Protein AF-A0A0Q6SWG3-F1 (afdb_monomer_lite)

Structure (mmCIF, N/CA/C/O backbone):
data_AF-A0A0Q6SWG3-F1
#
_entry.id   AF-A0A0Q6SWG3-F1
#
loop_
_atom_site.group_PDB
_atom_site.id
_atom_site.type_symbol
_atom_site.label_atom_id
_atom_site.label_alt_id
_atom_site.label_comp_id
_atom_site.label_asym_id
_atom_site.label_entity_id
_atom_site.label_seq_id
_atom_site.pdbx_PDB_ins_code
_atom_site.Cartn_x
_atom_site.Cartn_y
_atom_site.Cartn_z
_atom_site.occupancy
_atom_site.B_iso_or_equiv
_atom_site.auth_seq_id
_atom_site.auth_comp_id
_atom_site.auth_asym_id
_atom_site.auth_atom_id
_atom_site.pdbx_PDB_model_num
ATOM 1 N N . MET A 1 1 ? -9.576 27.991 1.716 1.00 43.41 1 MET A N 1
ATOM 2 C CA . MET A 1 1 ? -10.955 27.481 1.819 1.00 43.41 1 MET A CA 1
ATOM 3 C C . MET A 1 1 ? -11.019 26.618 3.064 1.00 43.41 1 MET A C 1
ATOM 5 O O . MET A 1 1 ? -10.226 25.693 3.175 1.00 43.41 1 MET A O 1
ATOM 9 N N . GLU A 1 2 ? -11.842 26.987 4.040 1.00 43.78 2 GLU A N 1
ATOM 10 C CA . GLU A 1 2 ? -11.994 26.220 5.278 1.00 43.78 2 GLU A CA 1
ATOM 11 C C . GLU A 1 2 ? -12.859 24.992 4.981 1.00 43.78 2 GLU A C 1
ATOM 13 O O . GLU A 1 2 ? -13.991 25.116 4.515 1.00 43.78 2 GLU A O 1
ATOM 18 N N . ILE A 1 3 ? -12.295 23.797 5.152 1.00 58.16 3 ILE A N 1
ATOM 19 C CA . ILE A 1 3 ? -13.023 22.550 4.917 1.00 58.16 3 ILE A CA 1
ATOM 20 C C . ILE A 1 3 ? -13.981 22.367 6.093 1.00 58.16 3 ILE A C 1
ATOM 22 O O . ILE A 1 3 ? -13.535 22.138 7.217 1.00 58.16 3 ILE A O 1
ATOM 26 N N . ASN A 1 4 ? -15.288 22.450 5.830 1.00 67.38 4 ASN A N 1
ATOM 27 C CA . ASN A 1 4 ? -16.320 22.147 6.820 1.00 67.38 4 ASN A CA 1
ATOM 28 C C . ASN A 1 4 ? -16.042 20.764 7.431 1.00 67.38 4 ASN A C 1
ATOM 30 O O . ASN A 1 4 ? -15.969 19.779 6.712 1.00 67.38 4 ASN A O 1
ATOM 34 N N . THR A 1 5 ? -15.861 20.659 8.742 1.00 69.69 5 THR A N 1
ATOM 35 C CA . THR A 1 5 ? -15.505 19.384 9.383 1.00 69.69 5 THR A CA 1
ATOM 36 C C . THR A 1 5 ? -16.683 18.415 9.500 1.00 69.69 5 THR A C 1
ATOM 38 O O . THR A 1 5 ? -16.454 17.218 9.690 1.00 69.69 5 THR A O 1
ATOM 41 N N . GLN A 1 6 ? -17.916 18.906 9.329 1.00 80.75 6 GLN A N 1
ATOM 42 C CA . GLN A 1 6 ? -19.152 18.148 9.522 1.00 80.75 6 GLN A CA 1
ATOM 43 C C . GLN A 1 6 ? -19.286 16.963 8.560 1.00 80.75 6 GLN A C 1
ATOM 45 O O . GLN A 1 6 ? -19.746 15.899 8.969 1.00 80.75 6 GLN A O 1
ATOM 50 N N . TRP A 1 7 ? -18.796 17.086 7.319 1.00 84.50 7 TRP A N 1
ATOM 51 C CA . TRP A 1 7 ? -18.957 16.029 6.310 1.00 84.50 7 TRP A CA 1
ATOM 52 C C . TRP A 1 7 ? -18.378 14.683 6.760 1.00 84.50 7 TRP A C 1
ATOM 54 O O . TRP A 1 7 ? -18.859 13.636 6.337 1.00 84.50 7 TRP A O 1
ATOM 64 N N . ARG A 1 8 ? -17.341 14.681 7.613 1.00 85.88 8 ARG A N 1
ATOM 65 C CA . ARG A 1 8 ? -16.724 13.438 8.095 1.00 85.88 8 ARG A CA 1
ATOM 66 C C . ARG A 1 8 ? -17.622 12.721 9.092 1.00 85.88 8 ARG A C 1
ATOM 68 O O . ARG A 1 8 ? -17.717 11.499 9.033 1.00 85.88 8 ARG A O 1
ATOM 75 N N . ALA A 1 9 ? -18.273 13.473 9.976 1.00 86.69 9 ALA A N 1
ATOM 76 C CA . ALA A 1 9 ? -19.263 12.920 10.890 1.00 86.69 9 ALA A CA 1
ATOM 77 C C . ALA A 1 9 ? -20.452 12.351 10.100 1.00 86.69 9 ALA A C 1
ATOM 79 O O . ALA A 1 9 ? -20.866 11.223 10.354 1.00 86.69 9 ALA A O 1
ATOM 80 N N . ASP A 1 10 ? -20.915 13.070 9.074 1.00 87.50 10 ASP A N 1
ATOM 81 C CA . ASP A 1 10 ? -22.010 12.615 8.212 1.00 87.50 10 ASP A CA 1
ATOM 82 C C . ASP A 1 10 ? -21.622 11.347 7.428 1.00 87.50 10 ASP A C 1
ATOM 84 O O . ASP A 1 10 ? -22.384 10.381 7.369 1.00 87.50 10 ASP A O 1
ATOM 88 N N . ALA A 1 11 ? -20.400 11.292 6.887 1.00 88.50 11 ALA A N 1
ATOM 89 C CA . ALA A 1 11 ? -19.874 10.101 6.224 1.00 88.50 11 ALA A CA 1
ATOM 90 C C . ALA A 1 11 ? -19.765 8.910 7.189 1.00 88.50 11 ALA A C 1
ATOM 92 O O . ALA A 1 11 ? -20.119 7.789 6.827 1.00 88.50 11 ALA A O 1
ATOM 93 N N . PHE A 1 12 ? -19.309 9.133 8.424 1.00 93.06 12 PHE A N 1
ATOM 94 C CA . PHE A 1 12 ? -19.246 8.087 9.446 1.00 93.06 12 PHE A CA 1
ATOM 95 C C . PHE A 1 12 ? -20.639 7.596 9.844 1.00 93.06 12 PHE A C 1
ATOM 97 O O . PHE A 1 12 ? -20.810 6.402 10.076 1.00 93.06 12 PHE A O 1
ATOM 104 N N . GLU A 1 13 ? -21.642 8.472 9.871 1.00 92.81 13 GLU A N 1
ATOM 105 C CA . GLU A 1 13 ? -23.030 8.078 10.111 1.00 92.81 13 GLU A CA 1
ATOM 106 C C . GLU A 1 13 ? -23.578 7.197 8.982 1.00 92.81 13 GLU A C 1
ATOM 108 O O . GLU A 1 13 ? -24.218 6.181 9.258 1.00 92.81 13 GLU A O 1
ATOM 113 N N . VAL A 1 14 ? -23.258 7.501 7.717 1.00 91.25 14 VAL A N 1
ATOM 114 C CA . VAL A 1 14 ? -23.579 6.601 6.596 1.00 91.25 14 VAL A CA 1
ATOM 115 C C . VAL A 1 14 ? -22.953 5.226 6.821 1.00 91.25 14 VAL A C 1
ATOM 117 O O . VAL A 1 14 ? -23.671 4.232 6.762 1.00 91.25 14 VAL A O 1
ATOM 120 N N . MET A 1 15 ? -21.659 5.161 7.162 1.00 91.62 15 MET A N 1
ATOM 121 C CA . MET A 1 15 ? -20.968 3.887 7.421 1.00 91.62 15 MET A CA 1
ATOM 122 C C . MET A 1 15 ? -21.634 3.090 8.547 1.00 91.62 15 MET A C 1
ATOM 124 O O . MET A 1 15 ? -21.786 1.876 8.435 1.00 91.62 15 MET A O 1
ATOM 128 N N . ARG A 1 16 ? -22.074 3.758 9.622 1.00 91.75 16 ARG A N 1
ATOM 129 C CA . ARG A 1 16 ? -22.785 3.102 10.732 1.00 91.75 16 ARG A CA 1
ATOM 130 C C . ARG A 1 16 ? -24.130 2.520 10.305 1.00 91.75 16 ARG A C 1
ATOM 132 O O . ARG A 1 16 ? -24.502 1.461 10.805 1.00 91.75 16 ARG A O 1
ATOM 139 N N . ARG A 1 17 ? -24.854 3.192 9.404 1.00 92.50 17 ARG A N 1
ATOM 140 C CA . ARG A 1 17 ? -26.159 2.735 8.893 1.00 92.50 17 ARG A CA 1
ATOM 141 C C . ARG A 1 17 ? -26.042 1.586 7.898 1.00 92.50 17 ARG A C 1
ATOM 143 O O . ARG A 1 17 ? -26.981 0.811 7.757 1.00 92.50 17 ARG A O 1
ATOM 150 N N . THR A 1 18 ? -24.899 1.446 7.238 1.00 87.12 18 THR A N 1
ATOM 151 C CA . THR A 1 18 ? -24.632 0.411 6.233 1.00 87.12 18 THR A CA 1
ATOM 152 C C . THR A 1 18 ? -23.715 -0.679 6.788 1.00 87.12 18 THR A C 1
ATOM 154 O O . THR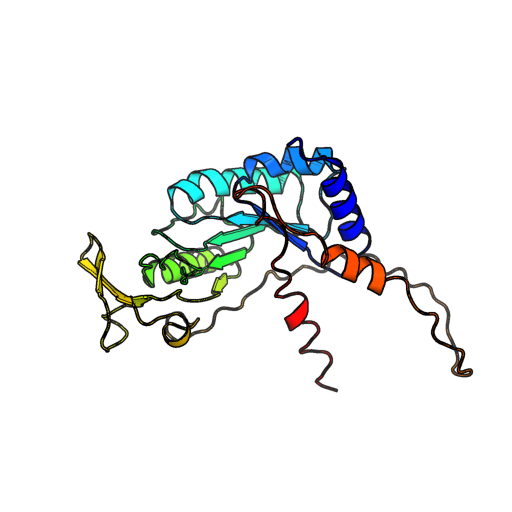 A 1 18 ? -22.667 -0.993 6.225 1.00 87.12 18 THR A O 1
ATOM 157 N N . SER A 1 19 ? -24.111 -1.312 7.897 1.00 86.75 19 SER A N 1
ATOM 158 C CA . SER A 1 19 ? -23.281 -2.306 8.601 1.00 86.75 19 SER A CA 1
ATOM 159 C C . SER A 1 19 ? -22.902 -3.543 7.772 1.00 86.75 19 SER A C 1
ATOM 161 O O . SER A 1 19 ? -21.974 -4.251 8.146 1.00 86.75 19 SER A O 1
ATOM 163 N N . ASN A 1 20 ? -23.590 -3.795 6.653 1.00 84.69 20 ASN A N 1
ATOM 164 C CA . ASN A 1 20 ? -23.272 -4.872 5.708 1.00 84.69 20 ASN A CA 1
ATOM 165 C C . ASN A 1 20 ? -22.111 -4.528 4.755 1.00 84.69 20 ASN A C 1
ATOM 167 O O . ASN A 1 20 ? -21.676 -5.382 3.988 1.00 84.69 20 ASN A O 1
ATOM 171 N N . LEU A 1 21 ? -21.620 -3.286 4.774 1.00 87.69 21 LEU A N 1
ATOM 172 C CA . LEU A 1 21 ? -20.500 -2.831 3.955 1.00 87.69 21 LEU A CA 1
ATOM 173 C C . LEU A 1 21 ? -19.253 -2.655 4.813 1.00 87.69 21 LEU A C 1
ATOM 175 O O . LEU A 1 21 ? -19.329 -2.116 5.914 1.00 87.69 21 LEU A O 1
ATOM 179 N N . VAL A 1 22 ? -18.097 -3.039 4.275 1.00 88.62 22 VAL A N 1
ATOM 180 C CA . VAL A 1 22 ? -16.792 -2.697 4.848 1.00 88.62 22 VAL A CA 1
ATOM 181 C C . VAL A 1 22 ? -16.216 -1.499 4.105 1.00 88.62 22 VAL A C 1
ATOM 183 O O . VAL A 1 22 ? -16.076 -1.521 2.883 1.00 88.62 22 VAL A O 1
ATOM 186 N N . TYR A 1 23 ? -15.846 -0.460 4.850 1.00 91.81 23 TYR A N 1
ATOM 187 C CA . TYR A 1 23 ? -15.274 0.766 4.302 1.00 91.81 23 TYR A CA 1
ATOM 188 C C . TYR A 1 23 ? -13.755 0.766 4.461 1.00 91.81 23 TYR A C 1
ATOM 190 O O . TYR A 1 23 ? -13.242 0.807 5.577 1.00 91.81 23 TYR A O 1
ATOM 198 N N . LEU A 1 24 ? -13.025 0.755 3.344 1.00 93.50 24 LEU A N 1
ATOM 199 C CA . LEU A 1 24 ? -11.572 0.927 3.335 1.00 93.50 24 LEU A CA 1
ATOM 200 C C . LEU A 1 24 ? -11.232 2.422 3.323 1.00 93.50 24 LEU A C 1
ATOM 202 O O . LEU A 1 24 ? -11.418 3.096 2.308 1.00 93.50 24 LEU A O 1
ATOM 206 N N . LEU A 1 25 ? -10.724 2.944 4.439 1.00 94.56 25 LEU A N 1
ATOM 207 C CA . LEU A 1 25 ? -10.302 4.339 4.560 1.00 94.56 25 LEU A CA 1
ATOM 208 C C . LEU A 1 25 ? -8.787 4.428 4.375 1.00 94.56 25 LEU A C 1
ATOM 210 O O . LEU A 1 25 ? -8.031 3.948 5.215 1.00 94.56 25 LEU A O 1
ATOM 214 N N . LEU A 1 26 ? -8.339 5.039 3.278 1.00 95.12 26 LEU A N 1
ATOM 215 C CA . LEU A 1 26 ? -6.923 5.138 2.917 1.00 95.12 26 LEU A CA 1
ATOM 216 C C . LEU A 1 26 ? -6.434 6.583 3.040 1.00 95.12 26 LEU A C 1
ATOM 218 O O . LEU A 1 26 ? -7.078 7.505 2.554 1.00 95.12 26 LEU A O 1
ATOM 222 N N . THR A 1 27 ? -5.265 6.802 3.641 1.00 91.75 27 THR A N 1
ATOM 223 C CA . THR A 1 27 ? -4.658 8.140 3.730 1.00 91.75 27 THR A CA 1
ATOM 224 C C . THR A 1 27 ? -3.145 8.112 3.529 1.00 91.75 27 THR A C 1
ATOM 226 O O . THR A 1 27 ? -2.492 7.100 3.751 1.00 91.75 27 THR A O 1
ATOM 229 N N . LYS A 1 28 ? -2.557 9.246 3.139 1.00 89.62 28 LYS A N 1
ATOM 230 C CA . LYS A 1 28 ? -1.098 9.463 3.175 1.00 89.62 28 LYS A CA 1
ATOM 231 C C . LYS A 1 28 ? -0.613 10.011 4.524 1.00 89.62 28 LYS A C 1
ATOM 233 O O . LYS A 1 28 ? 0.590 10.154 4.727 1.00 89.62 28 LYS A O 1
ATOM 238 N N . ARG A 1 29 ? -1.542 10.370 5.422 1.00 91.00 29 ARG A N 1
ATOM 239 C CA . ARG A 1 29 ? -1.288 11.060 6.700 1.00 91.00 29 ARG A CA 1
ATOM 240 C C . ARG A 1 29 ? -1.896 10.289 7.891 1.00 91.00 29 ARG A C 1
ATOM 242 O O . ARG A 1 29 ? -2.769 10.828 8.577 1.00 91.00 29 ARG A O 1
ATOM 249 N N . PRO A 1 30 ? -1.485 9.030 8.146 1.00 93.31 30 PRO A N 1
ATOM 250 C CA . PRO A 1 30 ? -2.088 8.178 9.179 1.00 93.31 30 PRO A CA 1
ATOM 251 C C . PRO A 1 30 ? -1.973 8.737 10.605 1.00 93.31 30 PRO A C 1
ATOM 253 O O . PRO A 1 30 ? -2.814 8.447 11.448 1.00 93.31 30 PRO A O 1
ATOM 256 N N . GLN A 1 31 ? -0.999 9.610 10.869 1.00 94.38 31 GLN A N 1
ATOM 257 C CA . GLN A 1 31 ? -0.842 10.312 12.144 1.00 94.38 31 GLN A 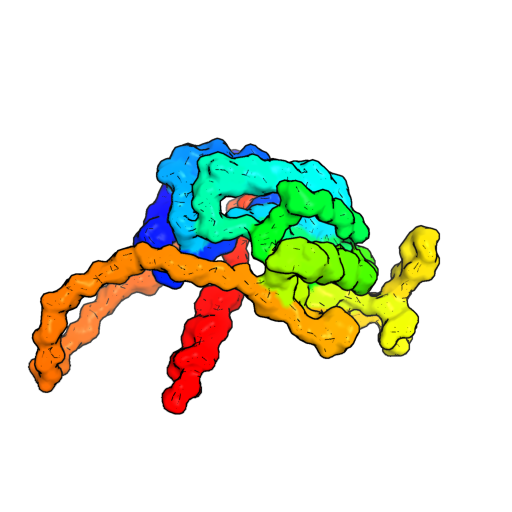CA 1
ATOM 258 C C . GLN A 1 31 ? -2.057 11.172 12.532 1.00 94.38 31 GLN A C 1
ATOM 260 O O . GLN A 1 31 ? -2.240 11.485 13.703 1.00 94.38 31 GLN A O 1
ATOM 265 N N . ASN A 1 32 ? -2.901 11.545 11.563 1.00 92.06 32 ASN A N 1
ATOM 266 C CA . ASN A 1 32 ? -4.104 12.335 11.816 1.00 92.06 32 ASN A CA 1
ATOM 267 C C . ASN A 1 32 ? -5.336 11.476 12.142 1.00 92.06 32 ASN A C 1
ATOM 269 O O . ASN A 1 32 ? -6.361 12.039 12.519 1.00 92.06 32 ASN A O 1
ATOM 273 N N . ILE A 1 33 ? -5.273 10.146 11.985 1.00 93.25 33 ILE A N 1
ATOM 274 C CA . ILE A 1 33 ? -6.459 9.278 12.040 1.00 93.25 33 ILE A CA 1
ATOM 275 C C . ILE A 1 33 ? -7.194 9.406 13.373 1.00 93.25 33 ILE A C 1
ATOM 277 O O . ILE A 1 33 ? -8.389 9.674 13.351 1.00 93.25 33 ILE A O 1
ATOM 281 N N . VAL A 1 34 ? -6.495 9.260 14.504 1.00 93.81 34 VAL A N 1
ATOM 282 C CA . VAL A 1 34 ? -7.116 9.260 15.843 1.00 93.81 34 VAL A CA 1
ATOM 283 C C . VAL A 1 34 ? -7.890 10.558 16.070 1.00 93.81 34 VAL A C 1
ATOM 285 O O . VAL A 1 34 ? -9.108 10.542 16.212 1.00 93.81 34 VAL A O 1
ATOM 288 N N . LYS A 1 35 ? -7.206 11.701 15.926 1.00 93.25 35 LYS A N 1
ATOM 289 C CA . LYS A 1 35 ? -7.808 13.036 16.051 1.00 93.25 35 LYS A CA 1
ATOM 290 C C . LYS A 1 35 ? -9.029 13.220 15.142 1.00 93.25 35 LYS A C 1
ATOM 292 O O . LYS A 1 35 ? -10.025 13.802 15.563 1.00 93.25 35 LYS A O 1
ATOM 297 N N . LEU A 1 36 ? -8.935 12.803 13.877 1.00 88.62 36 LEU A N 1
ATOM 298 C CA . LEU A 1 36 ? -10.019 12.989 12.910 1.00 88.62 36 LEU A CA 1
ATOM 299 C C . LEU A 1 36 ? -11.191 12.036 13.155 1.00 88.62 36 LEU A C 1
ATOM 301 O O . LEU A 1 36 ? -12.326 12.418 12.879 1.00 88.62 36 LEU A O 1
ATOM 305 N N . ALA A 1 37 ? -10.927 10.829 13.656 1.00 93.00 37 ALA A N 1
ATOM 306 C CA . ALA A 1 37 ? -11.959 9.879 14.033 1.00 93.00 37 ALA A CA 1
ATOM 307 C C . ALA A 1 37 ? -12.714 10.367 15.273 1.00 93.00 37 ALA A C 1
ATOM 309 O O . ALA A 1 37 ? -13.941 10.410 15.247 1.00 93.00 37 ALA A O 1
ATOM 310 N N . ASP A 1 38 ? -12.005 10.825 16.307 1.00 93.88 38 ASP A N 1
ATOM 311 C CA . ASP A 1 38 ? -12.605 11.365 17.533 1.00 93.88 38 ASP A CA 1
ATOM 312 C C . ASP A 1 38 ? -13.487 12.580 17.240 1.00 93.88 38 ASP A C 1
ATOM 314 O O . ASP A 1 38 ? -14.641 12.639 17.665 1.00 93.88 38 ASP A O 1
ATOM 318 N N . ALA A 1 39 ? -12.988 13.513 16.421 1.00 88.25 39 ALA A N 1
ATOM 319 C CA . ALA A 1 39 ? -13.749 14.685 15.988 1.00 88.25 39 ALA A CA 1
ATOM 320 C C . ALA A 1 39 ? -15.011 14.333 15.173 1.00 88.25 39 ALA A C 1
ATOM 322 O O . ALA A 1 39 ? -15.910 15.160 15.060 1.00 88.25 39 ALA A O 1
ATOM 323 N N . ALA A 1 40 ? -15.082 13.123 14.610 1.00 89.12 40 ALA A N 1
ATOM 324 C CA . ALA A 1 40 ? -16.224 12.602 13.860 1.00 89.12 40 ALA A CA 1
ATOM 325 C C . ALA A 1 40 ? -17.092 11.619 14.678 1.00 89.12 40 ALA A C 1
ATOM 327 O O . ALA A 1 40 ? -17.898 10.879 14.110 1.00 89.12 40 ALA A O 1
ATOM 328 N N . GLY A 1 41 ? -16.936 11.592 16.008 1.00 94.25 41 GLY A N 1
ATOM 329 C CA . GLY A 1 41 ? -17.722 10.731 16.899 1.00 94.25 41 GLY A CA 1
ATOM 330 C C . GLY A 1 41 ? -17.206 9.291 17.001 1.00 94.25 41 GLY A C 1
ATOM 331 O O . GLY A 1 41 ? -17.985 8.379 17.273 1.00 94.25 41 GLY A O 1
ATOM 332 N N . GLY A 1 42 ? -15.911 9.077 16.761 1.00 95.50 42 GLY A N 1
ATOM 333 C CA . GLY A 1 42 ? -15.232 7.782 16.844 1.00 95.50 42 GLY A CA 1
ATOM 334 C C . GLY A 1 42 ? -15.308 6.967 15.550 1.00 95.50 42 GLY A C 1
ATOM 335 O O . GLY A 1 42 ? -16.176 7.171 14.704 1.00 95.50 42 GLY A O 1
ATOM 336 N N . LEU A 1 43 ? -14.399 6.011 15.370 1.00 96.12 43 LEU A N 1
ATOM 337 C CA . LEU A 1 43 ? -14.345 5.202 14.151 1.00 96.12 43 LEU A CA 1
ATOM 338 C C . LEU A 1 43 ? -15.562 4.243 14.036 1.00 96.12 43 LEU A C 1
ATOM 340 O O . LEU A 1 43 ? -15.955 3.624 15.028 1.00 96.12 43 LEU A O 1
ATOM 344 N N . PRO A 1 44 ? -16.202 4.095 12.859 1.00 94.81 44 PRO A N 1
ATOM 345 C CA . PRO A 1 44 ? -17.211 3.059 12.623 1.00 94.81 44 PRO A CA 1
ATOM 346 C C . PRO A 1 44 ? -16.648 1.637 12.721 1.00 94.81 44 PRO A C 1
ATOM 348 O O . PRO A 1 44 ? -15.547 1.361 12.256 1.00 94.81 44 PRO A O 1
ATOM 351 N N . LYS A 1 45 ? -17.432 0.706 13.284 1.00 94.31 45 LYS A N 1
ATOM 352 C CA . LYS A 1 45 ? -17.013 -0.697 13.497 1.00 94.31 45 LYS A CA 1
ATOM 353 C C . LYS A 1 45 ? -16.722 -1.457 12.200 1.00 94.31 45 LYS A C 1
ATOM 355 O O . LYS A 1 45 ? -15.985 -2.433 12.217 1.00 94.31 45 LYS A O 1
ATOM 360 N N . ASN A 1 46 ? -17.319 -1.026 11.095 1.00 91.94 46 ASN A N 1
ATOM 361 C CA . ASN A 1 46 ? -17.140 -1.582 9.759 1.00 91.94 46 ASN A CA 1
ATOM 362 C C . ASN A 1 46 ? -16.108 -0.804 8.919 1.00 91.94 46 ASN A C 1
ATOM 364 O O . ASN A 1 46 ? -16.055 -0.971 7.701 1.00 91.94 46 ASN A O 1
ATOM 368 N N . ALA A 1 47 ? -15.289 0.046 9.547 1.00 94.50 47 ALA A N 1
ATOM 369 C CA . ALA A 1 47 ? -14.196 0.740 8.881 1.00 94.50 47 ALA A CA 1
ATOM 370 C C . ALA A 1 47 ? -12.866 -0.001 9.077 1.00 94.50 47 ALA A C 1
ATOM 372 O O . ALA A 1 47 ? -12.474 -0.339 10.196 1.00 94.50 47 ALA A O 1
ATOM 373 N N . ALA A 1 48 ? -12.142 -0.197 7.980 1.00 96.69 48 ALA A N 1
ATOM 374 C CA . ALA A 1 48 ? -10.741 -0.585 7.977 1.00 96.69 48 ALA A CA 1
ATOM 375 C C . ALA A 1 48 ? -9.866 0.641 7.696 1.00 96.69 48 ALA A C 1
ATOM 377 O O . ALA A 1 48 ? -10.234 1.515 6.907 1.00 96.69 48 ALA A O 1
ATOM 378 N N . LEU A 1 49 ? -8.691 0.695 8.320 1.00 97.50 49 LEU A N 1
ATOM 379 C CA . LEU A 1 49 ? -7.768 1.822 8.192 1.00 97.50 49 LEU A CA 1
ATOM 380 C C . LEU A 1 49 ? -6.535 1.428 7.395 1.00 97.50 49 LEU A C 1
ATOM 382 O O . LEU A 1 49 ? -5.861 0.455 7.724 1.00 97.50 49 LEU A O 1
ATOM 386 N N . GLY A 1 50 ? -6.179 2.224 6.399 1.00 96.38 50 GLY A N 1
ATOM 387 C CA . GLY A 1 50 ? -4.974 1.996 5.629 1.00 96.38 50 GLY A CA 1
ATOM 388 C C . GLY A 1 50 ? -4.158 3.240 5.374 1.00 96.38 50 GLY A C 1
ATOM 389 O O . GLY 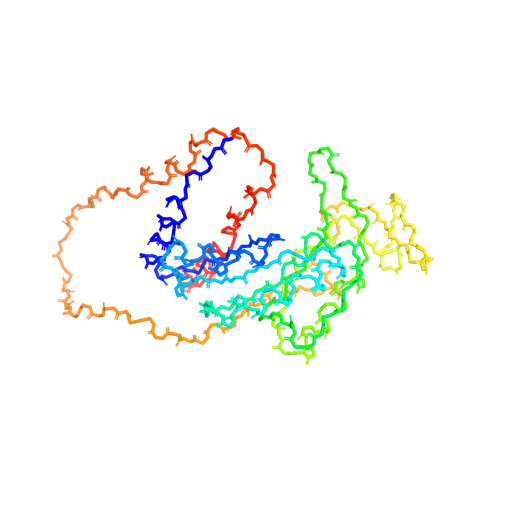A 1 50 ? -4.632 4.376 5.454 1.00 96.38 50 GLY A O 1
ATOM 390 N N . THR A 1 51 ? -2.891 3.002 5.052 1.00 96.44 51 THR A N 1
ATOM 391 C CA . THR A 1 51 ? -1.956 4.062 4.689 1.00 96.44 51 THR A CA 1
ATOM 392 C C . THR A 1 51 ? -1.224 3.758 3.394 1.00 96.44 51 THR A C 1
ATOM 394 O O . THR A 1 51 ? -0.929 2.602 3.091 1.00 96.44 51 THR A O 1
ATOM 397 N N . THR A 1 52 ? -0.942 4.806 2.624 1.00 92.06 52 THR A N 1
ATOM 398 C CA . THR A 1 52 ? -0.111 4.710 1.419 1.00 92.06 52 THR A CA 1
ATOM 399 C C . THR A 1 52 ? 1.364 4.643 1.806 1.00 92.06 52 THR A C 1
ATOM 401 O O . THR A 1 52 ? 1.823 5.420 2.651 1.00 92.06 52 THR A O 1
ATOM 404 N N . VAL A 1 53 ? 2.111 3.731 1.183 1.00 96.19 53 VAL A N 1
ATOM 405 C CA . VAL A 1 53 ? 3.538 3.518 1.444 1.00 96.19 53 VAL A CA 1
ATOM 406 C C . VAL A 1 53 ? 4.295 3.298 0.133 1.00 96.19 53 VAL A C 1
ATOM 408 O O . VAL A 1 53 ? 4.398 2.188 -0.371 1.00 96.19 53 VAL A O 1
ATOM 411 N N . GLU A 1 54 ? 4.833 4.375 -0.428 1.00 95.94 54 GLU A N 1
ATOM 412 C CA . GLU A 1 54 ? 5.480 4.338 -1.748 1.00 95.94 54 GLU A CA 1
ATOM 413 C C . GLU A 1 54 ? 6.961 3.911 -1.685 1.00 95.94 54 GLU A C 1
ATOM 415 O O . GLU A 1 54 ? 7.489 3.343 -2.638 1.00 95.94 54 GLU A O 1
ATOM 420 N N . ASP A 1 55 ? 7.640 4.177 -0.565 1.00 97.50 55 ASP A N 1
ATOM 421 C CA . ASP A 1 55 ? 9.069 3.918 -0.350 1.00 97.50 55 ASP A CA 1
ATOM 422 C C . ASP A 1 55 ? 9.383 3.641 1.138 1.00 97.50 55 ASP A C 1
ATOM 424 O O . ASP A 1 55 ? 8.507 3.736 2.005 1.00 97.50 55 ASP A O 1
ATOM 428 N N . GLN A 1 56 ? 10.644 3.309 1.451 1.00 98.50 56 GLN A N 1
ATOM 429 C CA . GLN A 1 56 ? 11.077 3.021 2.827 1.00 98.50 56 GLN A CA 1
ATOM 430 C C . GLN A 1 56 ? 10.869 4.216 3.768 1.00 98.50 56 GLN A C 1
ATOM 432 O O . GLN A 1 56 ? 10.423 4.033 4.897 1.00 98.50 56 GLN A O 1
ATOM 437 N N . LYS A 1 57 ? 11.111 5.451 3.307 1.00 98.12 57 LYS A N 1
ATOM 438 C CA . LYS A 1 57 ? 10.922 6.655 4.130 1.00 98.12 57 LYS A CA 1
ATOM 439 C C . LYS A 1 57 ? 9.460 6.805 4.553 1.00 98.12 57 LYS A C 1
ATOM 441 O O . LYS A 1 57 ? 9.177 7.191 5.688 1.00 98.12 57 LYS A O 1
ATOM 446 N N . ARG A 1 58 ? 8.517 6.516 3.652 1.00 97.50 58 ARG A N 1
ATOM 447 C CA . ARG A 1 58 ? 7.090 6.457 3.980 1.00 97.50 58 ARG A CA 1
ATOM 448 C C . ARG A 1 58 ? 6.775 5.272 4.876 1.00 97.50 58 ARG A C 1
ATOM 450 O O . ARG A 1 58 ? 5.963 5.453 5.772 1.00 97.50 58 ARG A O 1
ATOM 457 N N . ALA A 1 59 ? 7.407 4.115 4.698 1.00 98.12 59 ALA A N 1
ATOM 458 C CA . ALA A 1 59 ? 7.178 2.955 5.562 1.00 98.12 59 ALA A CA 1
ATOM 459 C C . ALA A 1 59 ? 7.547 3.268 7.019 1.00 98.12 59 ALA A C 1
ATOM 461 O O . ALA A 1 59 ? 6.727 3.071 7.919 1.00 98.12 59 ALA A O 1
ATOM 462 N N . ASP A 1 60 ? 8.726 3.858 7.220 1.00 98.06 60 ASP A N 1
ATOM 463 C CA . ASP A 1 60 ? 9.270 4.219 8.531 1.00 98.06 60 ASP A CA 1
ATOM 464 C C . ASP A 1 60 ? 8.405 5.255 9.263 1.00 98.06 60 ASP A C 1
ATOM 466 O O . ASP A 1 60 ? 8.299 5.226 10.486 1.00 98.06 60 ASP A O 1
ATOM 470 N N . ALA A 1 61 ? 7.754 6.161 8.527 1.00 96.00 61 ALA A N 1
ATOM 471 C CA . ALA A 1 61 ? 6.866 7.168 9.105 1.00 96.00 61 ALA A CA 1
ATOM 472 C C . ALA A 1 61 ? 5.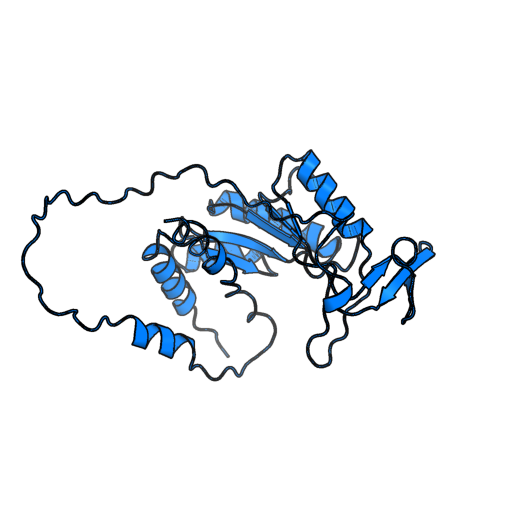426 6.659 9.293 1.00 96.00 61 ALA A C 1
ATOM 474 O O . ALA A 1 61 ? 4.804 6.867 10.337 1.00 96.00 61 ALA A O 1
ATOM 475 N N . ASN A 1 62 ? 4.872 6.007 8.272 1.00 97.81 62 ASN A N 1
ATOM 476 C CA . ASN A 1 62 ? 3.439 5.758 8.172 1.00 97.81 62 ASN A CA 1
ATOM 477 C C . ASN A 1 62 ? 3.007 4.477 8.887 1.00 97.81 62 ASN A C 1
ATOM 479 O O . ASN A 1 62 ? 1.908 4.455 9.441 1.00 97.81 62 ASN A O 1
ATOM 483 N N . LEU A 1 63 ? 3.829 3.421 8.896 1.00 98.44 63 LEU A N 1
ATOM 484 C CA . LEU A 1 63 ? 3.452 2.152 9.528 1.00 98.44 63 LEU A CA 1
ATOM 485 C C . LEU A 1 63 ? 3.398 2.251 11.064 1.00 98.44 63 LEU A C 1
ATOM 487 O O . LEU A 1 63 ? 2.413 1.777 11.639 1.00 98.44 63 LEU A O 1
ATOM 491 N N . PRO A 1 64 ? 4.341 2.930 11.755 1.00 98.62 64 PRO A N 1
ATOM 492 C CA . PRO A 1 64 ? 4.198 3.187 13.188 1.00 98.62 64 PRO A CA 1
ATOM 493 C C . PRO A 1 64 ? 2.961 4.032 13.518 1.00 98.62 64 PRO A C 1
ATOM 495 O O . PRO A 1 64 ? 2.227 3.714 14.451 1.00 98.62 64 PRO A O 1
ATOM 498 N N . ALA A 1 65 ? 2.668 5.065 12.723 1.00 97.06 65 ALA A N 1
ATOM 499 C CA . ALA A 1 65 ? 1.474 5.888 12.914 1.00 97.06 65 ALA A CA 1
ATOM 500 C C . ALA A 1 65 ? 0.170 5.096 12.690 1.00 97.06 65 ALA A C 1
ATOM 502 O O . ALA A 1 65 ? -0.785 5.246 13.451 1.00 97.06 65 ALA A O 1
ATOM 503 N N . LEU A 1 66 ? 0.137 4.202 11.696 1.00 98.19 66 LEU A N 1
ATOM 504 C CA . LEU A 1 66 ? -0.985 3.287 11.478 1.00 98.19 66 LEU A CA 1
ATOM 505 C C . LEU A 1 66 ? -1.148 2.303 12.647 1.00 98.19 66 LEU A C 1
ATOM 507 O O . LEU A 1 66 ? -2.273 2.013 13.050 1.00 98.19 66 LEU A O 1
ATOM 511 N N . LYS A 1 67 ? -0.042 1.820 13.230 1.00 98.50 67 LYS A N 1
ATOM 512 C CA . LYS A 1 67 ? -0.071 0.964 14.424 1.00 98.50 67 LYS A CA 1
ATOM 513 C C . LYS A 1 67 ? -0.679 1.687 15.626 1.00 98.50 67 LYS A C 1
ATOM 515 O O . LYS A 1 67 ? -1.500 1.087 16.315 1.00 98.50 67 LYS A O 1
ATOM 520 N N . VAL A 1 68 ? -0.326 2.955 15.847 1.00 98.31 68 VAL A N 1
ATOM 521 C CA . VAL A 1 68 ? -0.960 3.794 16.880 1.00 98.31 68 VAL A CA 1
ATOM 522 C C . VAL A 1 68 ? -2.457 3.923 16.605 1.00 98.31 68 VAL A C 1
ATOM 524 O O . VAL A 1 68 ? -3.260 3.604 17.473 1.00 98.31 68 VAL A O 1
ATOM 527 N N . ALA A 1 69 ? -2.851 4.281 15.380 1.00 97.12 69 ALA A N 1
ATOM 528 C CA . ALA A 1 69 ? -4.264 4.401 15.025 1.00 97.12 69 ALA A CA 1
ATOM 529 C C . ALA A 1 69 ? -5.043 3.096 15.262 1.00 97.12 69 ALA A C 1
ATOM 531 O O . ALA A 1 69 ? -6.159 3.136 15.777 1.00 97.12 69 ALA A O 1
ATOM 532 N N . LYS A 1 70 ? -4.448 1.936 14.952 1.00 98.00 70 LYS A N 1
ATOM 533 C CA . LYS A 1 70 ? -5.043 0.622 15.227 1.00 98.00 70 LYS A CA 1
ATOM 534 C C . LYS A 1 70 ? -5.347 0.422 16.711 1.00 98.00 70 LYS A C 1
ATOM 536 O O . LYS A 1 70 ? -6.426 -0.056 17.041 1.00 98.00 70 LYS A O 1
ATOM 541 N N . ILE A 1 71 ? -4.393 0.762 17.579 1.00 97.81 71 ILE A N 1
ATOM 542 C CA . ILE A 1 71 ? -4.521 0.605 19.034 1.00 97.81 71 ILE A CA 1
ATOM 543 C C . ILE A 1 71 ? -5.609 1.538 19.575 1.00 97.81 71 ILE A C 1
ATOM 545 O O . ILE A 1 71 ? -6.485 1.087 20.304 1.00 97.81 71 ILE A O 1
ATOM 549 N N . GLU A 1 72 ? -5.583 2.809 19.176 1.00 98.19 72 GLU A N 1
ATOM 550 C CA . GLU A 1 72 ? -6.463 3.843 19.735 1.00 98.19 72 GLU A CA 1
ATOM 551 C C . GLU A 1 72 ? -7.904 3.768 19.204 1.00 98.19 72 GLU A C 1
ATOM 553 O O . GLU A 1 72 ? -8.846 4.102 19.915 1.00 98.19 72 GLU A O 1
ATOM 558 N N . THR A 1 73 ? -8.103 3.327 17.955 1.00 96.25 73 THR A N 1
ATOM 559 C CA . THR A 1 73 ? -9.425 3.392 17.294 1.00 96.25 73 THR A CA 1
ATOM 560 C C . THR A 1 73 ? -10.081 2.038 17.046 1.00 96.25 73 THR A C 1
ATOM 562 O O . THR A 1 73 ? -11.256 2.006 16.689 1.00 96.25 73 THR A O 1
ATOM 565 N N . SER A 1 74 ? -9.358 0.928 17.246 1.00 96.94 74 SER A N 1
ATOM 566 C CA . SER A 1 74 ? -9.867 -0.441 17.058 1.00 96.94 74 SER A CA 1
ATOM 567 C C . SER A 1 74 ? -10.622 -0.650 15.724 1.00 96.94 74 SER A C 1
ATOM 569 O O . SER A 1 74 ? -11.798 -1.021 15.741 1.00 96.94 74 SER A O 1
ATOM 571 N N . PRO A 1 75 ? -9.982 -0.401 14.559 1.00 96.69 75 PRO A N 1
ATOM 572 C CA . PRO A 1 75 ? -10.598 -0.638 13.254 1.00 96.69 75 PRO A CA 1
ATOM 573 C C . PRO A 1 75 ? -10.905 -2.121 13.040 1.00 96.69 75 PRO A C 1
ATOM 575 O O . PRO A 1 75 ? -10.309 -2.983 13.686 1.00 96.69 75 PRO A O 1
ATOM 578 N N . LEU A 1 76 ? -11.757 -2.419 12.055 1.00 95.56 76 LEU A N 1
ATOM 579 C CA . LEU A 1 76 ? -12.053 -3.794 11.645 1.00 95.56 76 LEU A CA 1
ATOM 580 C C . LEU A 1 76 ? -10.774 -4.569 11.275 1.00 95.56 76 LEU A C 1
ATOM 582 O O . LEU A 1 76 ? -10.624 -5.730 11.640 1.00 95.56 76 LEU A O 1
ATOM 586 N N . PHE A 1 77 ? -9.846 -3.909 10.578 1.00 96.94 77 PHE A N 1
ATOM 587 C CA . PHE A 1 77 ? -8.461 -4.334 10.347 1.00 96.94 77 PHE A CA 1
ATOM 588 C C . PHE A 1 77 ? -7.636 -3.149 9.817 1.00 96.94 77 PHE A C 1
ATOM 590 O O . PHE A 1 77 ? -8.196 -2.102 9.464 1.00 96.94 77 PHE A O 1
ATOM 597 N N . THR A 1 78 ? -6.309 -3.299 9.734 1.00 98.31 78 THR A N 1
ATOM 598 C CA . THR A 1 78 ? -5.440 -2.345 9.029 1.00 98.31 78 THR A CA 1
ATOM 599 C C . THR A 1 78 ? -4.854 -2.881 7.730 1.00 98.31 78 THR A C 1
ATOM 601 O O . THR A 1 78 ? -4.591 -4.070 7.602 1.00 98.31 78 THR A O 1
ATOM 604 N N . PHE A 1 79 ? -4.594 -2.001 6.761 1.00 98.44 79 PHE A N 1
ATOM 605 C CA . PHE A 1 79 ? -3.957 -2.381 5.498 1.00 98.44 79 PHE A CA 1
ATOM 606 C C . PHE A 1 79 ? -2.850 -1.410 5.069 1.00 98.44 79 PHE A C 1
ATOM 608 O O . PHE A 1 79 ? -2.950 -0.194 5.231 1.00 98.44 79 PHE A O 1
ATOM 615 N N . GLY A 1 80 ? -1.765 -1.944 4.514 1.00 97.88 80 GLY A N 1
ATOM 616 C CA . GLY A 1 80 ? -0.720 -1.157 3.865 1.00 97.88 80 GLY A CA 1
ATOM 617 C C . GLY A 1 80 ? -0.946 -1.141 2.360 1.00 97.88 80 GLY A C 1
ATOM 618 O O . GLY A 1 80 ? -0.911 -2.195 1.731 1.00 97.88 80 GLY A O 1
ATOM 619 N N . SER A 1 81 ? -1.170 0.042 1.788 1.00 96.62 81 SER A N 1
ATOM 620 C CA . SER A 1 81 ? -1.240 0.240 0.339 1.00 96.62 81 SER A CA 1
ATOM 621 C C . SER A 1 81 ? 0.136 0.644 -0.176 1.00 96.62 81 SER A C 1
ATOM 623 O O . SER A 1 81 ? 0.480 1.827 -0.209 1.00 96.62 81 SER A O 1
ATOM 625 N N . PHE A 1 82 ? 0.928 -0.342 -0.576 1.00 97.88 82 PHE A N 1
ATOM 626 C CA . PHE A 1 82 ? 2.256 -0.158 -1.147 1.00 97.88 82 PHE A CA 1
ATOM 627 C C . PHE A 1 82 ? 2.136 0.132 -2.648 1.00 97.88 82 PHE A C 1
ATOM 629 O O . PHE A 1 82 ? 2.484 -0.688 -3.499 1.00 97.88 82 PHE A O 1
ATOM 636 N N . GLU A 1 83 ? 1.524 1.278 -2.963 1.00 90.75 83 GLU A N 1
ATOM 637 C CA . GLU A 1 83 ? 1.142 1.680 -4.317 1.00 90.75 83 GLU A CA 1
ATOM 638 C C . GLU A 1 83 ? 1.238 3.202 -4.533 1.00 90.75 83 GLU A C 1
ATOM 640 O O . GLU A 1 83 ? 0.630 3.953 -3.767 1.00 90.75 83 GLU A O 1
ATOM 645 N N . PRO A 1 84 ? 1.896 3.660 -5.618 1.00 92.50 84 PRO A N 1
ATOM 646 C CA . PRO A 1 84 ? 2.847 2.888 -6.421 1.00 92.50 84 PRO A CA 1
ATOM 647 C C . PRO A 1 84 ? 4.119 2.564 -5.620 1.00 92.50 84 PRO A C 1
ATOM 649 O O . PRO A 1 84 ? 4.585 3.398 -4.847 1.00 92.50 84 PRO A O 1
ATOM 652 N N . LEU A 1 85 ? 4.721 1.389 -5.830 1.00 95.25 85 LEU A N 1
ATOM 653 C CA . LEU A 1 85 ? 6.060 1.110 -5.293 1.00 95.25 85 LEU A CA 1
ATOM 654 C C . LEU A 1 85 ? 7.145 1.869 -6.062 1.00 95.25 85 LEU A C 1
ATOM 656 O O . LEU A 1 85 ? 7.319 1.686 -7.271 1.00 95.25 85 LEU A O 1
ATOM 660 N N . LEU A 1 86 ? 7.914 2.668 -5.325 1.00 95.88 86 LEU A N 1
ATOM 661 C CA . LEU A 1 86 ? 9.008 3.510 -5.816 1.00 95.88 86 LEU A CA 1
ATOM 662 C C . LEU A 1 86 ? 10.381 3.091 -5.280 1.00 95.88 86 LEU A C 1
ATOM 664 O O . LEU A 1 86 ? 11.396 3.659 -5.678 1.00 95.88 86 LEU A O 1
ATOM 668 N N . GLY A 1 87 ? 10.424 2.105 -4.388 1.00 97.06 87 GLY A N 1
ATOM 669 C CA . GLY A 1 87 ? 11.659 1.562 -3.843 1.00 97.06 87 GLY A CA 1
ATOM 670 C C . GLY A 1 87 ? 11.433 0.266 -3.067 1.00 97.06 87 GLY A C 1
ATOM 671 O O . GLY A 1 87 ? 10.286 -0.114 -2.818 1.00 97.06 87 GLY A O 1
ATOM 672 N N . PRO A 1 88 ? 12.521 -0.419 -2.673 1.00 97.75 88 PRO A N 1
ATOM 673 C CA . PRO A 1 88 ? 12.429 -1.568 -1.786 1.00 97.75 88 PRO A CA 1
ATOM 674 C C . PRO A 1 88 ? 11.929 -1.128 -0.406 1.00 97.75 88 PRO A C 1
ATOM 676 O O . PRO A 1 88 ? 12.288 -0.054 0.079 1.00 97.75 88 PRO A O 1
ATOM 679 N N . ILE A 1 89 ? 11.117 -1.977 0.223 1.00 98.62 89 ILE A N 1
ATOM 680 C CA . ILE A 1 89 ? 10.580 -1.744 1.563 1.00 98.62 89 ILE A CA 1
ATOM 681 C C . ILE A 1 89 ? 10.797 -2.988 2.417 1.00 98.62 89 ILE A C 1
ATOM 683 O O . ILE A 1 89 ? 10.442 -4.100 2.020 1.00 98.62 89 ILE A O 1
ATOM 687 N N . ILE A 1 90 ? 11.341 -2.777 3.610 1.00 98.62 90 ILE A N 1
ATOM 688 C CA . ILE A 1 90 ? 11.417 -3.757 4.685 1.00 98.62 90 ILE A CA 1
ATOM 689 C C . ILE A 1 90 ? 10.486 -3.304 5.806 1.00 98.62 90 ILE A C 1
ATOM 691 O O . ILE A 1 90 ? 10.618 -2.198 6.332 1.00 98.62 90 ILE A O 1
ATOM 695 N N . ILE A 1 91 ? 9.546 -4.172 6.168 1.00 98.38 91 ILE A N 1
ATOM 696 C CA . ILE A 1 91 ? 8.557 -3.943 7.215 1.00 98.38 91 ILE A CA 1
ATOM 697 C C . ILE A 1 91 ? 9.017 -4.674 8.479 1.00 98.38 91 ILE A C 1
ATOM 699 O O . ILE A 1 91 ? 9.050 -5.908 8.502 1.00 98.38 91 ILE A O 1
ATOM 703 N N . PRO A 1 92 ? 9.338 -3.959 9.569 1.00 97.38 92 PRO A N 1
ATOM 704 C CA . PRO A 1 92 ? 9.553 -4.608 10.854 1.00 97.38 92 PRO A CA 1
ATOM 705 C C . PRO A 1 92 ? 8.277 -5.351 11.289 1.00 97.38 92 PRO A C 1
ATOM 707 O O . PRO A 1 92 ? 7.199 -4.754 11.232 1.00 97.38 92 PRO A O 1
ATOM 710 N N . PRO A 1 93 ? 8.354 -6.600 11.793 1.00 95.62 93 PRO A N 1
ATOM 711 C CA . PRO A 1 93 ? 7.165 -7.375 12.170 1.00 95.62 93 PRO A CA 1
ATOM 712 C C . PRO A 1 93 ? 6.208 -6.653 13.132 1.00 95.62 93 PRO A C 1
ATOM 714 O O . PRO A 1 93 ? 4.997 -6.823 13.045 1.00 95.62 93 PRO A O 1
ATOM 717 N N . ALA A 1 94 ? 6.732 -5.792 14.012 1.00 96.94 94 ALA A N 1
ATOM 718 C CA . ALA A 1 94 ? 5.937 -4.989 14.946 1.00 96.94 94 ALA A CA 1
ATOM 719 C C . ALA A 1 94 ? 4.985 -3.982 14.262 1.00 96.94 94 ALA A C 1
ATOM 721 O O . ALA A 1 94 ? 3.994 -3.562 14.867 1.00 96.94 94 ALA A O 1
ATOM 722 N N . PHE A 1 95 ? 5.281 -3.605 13.016 1.00 98.19 95 PHE A N 1
ATOM 723 C CA . PHE A 1 95 ? 4.538 -2.623 12.224 1.00 98.19 95 PHE A CA 1
ATOM 724 C C . PHE A 1 95 ? 3.854 -3.234 10.995 1.00 98.19 95 PHE A C 1
ATOM 726 O O . PHE A 1 95 ? 3.336 -2.497 10.158 1.00 98.19 95 PHE A O 1
ATOM 733 N N . MET A 1 96 ? 3.835 -4.566 10.884 1.00 98.50 96 MET A N 1
ATOM 734 C CA . MET A 1 96 ? 3.120 -5.258 9.815 1.00 98.50 96 MET A CA 1
ATOM 735 C C . MET A 1 96 ? 1.606 -4.966 9.912 1.00 98.50 96 MET A C 1
ATOM 737 O O . MET A 1 96 ? 1.025 -5.174 10.984 1.00 98.50 96 MET A O 1
ATOM 741 N N . PRO A 1 97 ? 0.959 -4.452 8.845 1.00 98.00 97 PRO A N 1
ATOM 742 C CA . PRO A 1 97 ? -0.496 -4.308 8.800 1.00 98.00 97 PRO A CA 1
ATOM 743 C C . PRO A 1 97 ? -1.188 -5.673 8.674 1.00 98.00 97 PRO A C 1
ATOM 745 O O . PRO A 1 97 ? -0.552 -6.669 8.343 1.00 98.00 97 PRO A O 1
ATOM 748 N N . ASP A 1 98 ? -2.504 -5.718 8.887 1.00 98.38 98 ASP A N 1
ATOM 749 C CA . ASP A 1 98 ? -3.284 -6.962 8.753 1.00 98.38 98 ASP A CA 1
ATOM 750 C C . ASP A 1 98 ? -3.498 -7.387 7.292 1.00 98.38 98 ASP A C 1
ATOM 752 O O . ASP A 1 98 ? -3.948 -8.499 7.032 1.00 98.38 98 ASP A O 1
ATOM 756 N N . TRP A 1 99 ? -3.187 -6.511 6.336 1.00 98.44 99 TRP A N 1
ATOM 757 C CA . TRP A 1 99 ? -3.267 -6.777 4.904 1.00 98.44 99 TRP A CA 1
ATOM 758 C C . TRP A 1 99 ? -2.207 -5.983 4.143 1.00 98.44 99 TRP A C 1
ATOM 760 O O . TRP A 1 99 ? -2.037 -4.782 4.372 1.00 98.44 99 TRP A O 1
ATOM 770 N N . VAL A 1 100 ? -1.506 -6.639 3.220 1.00 98.62 100 VAL A N 1
ATOM 771 C CA . VAL A 1 100 ? -0.500 -6.008 2.358 1.00 98.62 100 VAL A CA 1
ATOM 772 C C . VAL A 1 100 ? -1.028 -5.957 0.930 1.00 98.62 100 VAL A C 1
ATOM 774 O O . VAL A 1 100 ? -1.303 -6.993 0.330 1.00 98.62 100 VAL A O 1
ATOM 777 N N . ILE A 1 101 ? -1.142 -4.749 0.382 1.00 98.00 101 ILE A N 1
ATOM 778 C CA . ILE A 1 101 ? -1.564 -4.499 -0.998 1.00 98.00 101 ILE A CA 1
ATOM 779 C C . ILE A 1 101 ? -0.386 -3.896 -1.759 1.00 98.00 101 ILE A C 1
ATOM 781 O O . ILE A 1 101 ? 0.223 -2.947 -1.274 1.00 98.00 101 ILE A O 1
ATOM 785 N N . THR A 1 102 ? -0.060 -4.416 -2.941 1.00 98.31 102 THR A N 1
ATOM 786 C CA . THR A 1 102 ? 1.054 -3.909 -3.756 1.00 98.31 102 THR A CA 1
ATOM 787 C C . THR A 1 102 ? 0.663 -3.629 -5.196 1.00 98.31 102 THR A C 1
ATOM 789 O O . THR A 1 102 ? -0.170 -4.323 -5.784 1.00 98.31 102 THR A O 1
ATOM 792 N N . GLY A 1 103 ? 1.364 -2.676 -5.808 1.00 94.88 103 GLY A N 1
ATOM 793 C CA . GLY A 1 103 ? 1.187 -2.373 -7.219 1.00 94.88 103 GLY A CA 1
ATOM 794 C C . GLY A 1 103 ? 2.166 -1.336 -7.766 1.00 94.88 103 GLY A C 1
ATOM 795 O O . GLY A 1 103 ? 2.683 -0.478 -7.048 1.00 94.88 103 GLY A O 1
ATOM 796 N N . GLY A 1 104 ? 2.444 -1.447 -9.062 1.00 93.19 104 GLY A N 1
ATOM 797 C CA . GLY A 1 104 ? 3.284 -0.511 -9.805 1.00 93.19 104 GLY A CA 1
ATOM 798 C C . GLY A 1 104 ? 2.513 0.699 -10.328 1.00 93.19 104 GLY A C 1
ATOM 799 O O . GLY A 1 104 ? 1.279 0.704 -10.408 1.00 93.19 104 GLY A O 1
ATOM 800 N N . GLU A 1 105 ? 3.257 1.731 -10.716 1.00 93.81 105 GLU A N 1
ATOM 801 C CA . GLU A 1 105 ? 2.685 2.948 -11.288 1.00 93.81 105 GLU A CA 1
ATOM 802 C C . GLU A 1 105 ? 2.247 2.743 -12.742 1.00 93.81 105 GLU A C 1
ATOM 804 O O . GLU A 1 105 ? 2.877 2.011 -13.507 1.00 93.81 105 GLU A O 1
ATOM 809 N N . THR A 1 106 ? 1.172 3.421 -13.132 1.00 90.75 106 THR A N 1
ATOM 810 C CA . THR A 1 106 ? 0.716 3.514 -14.524 1.00 90.75 106 THR A CA 1
ATOM 811 C C . THR A 1 106 ? 0.653 4.967 -14.939 1.00 90.75 106 THR A C 1
ATOM 813 O O . THR A 1 106 ? 0.466 5.829 -14.081 1.00 90.75 106 THR A O 1
ATOM 816 N N . ASP A 1 107 ? 0.758 5.242 -16.236 1.00 90.81 107 ASP A N 1
ATOM 817 C CA . ASP A 1 107 ? 0.567 6.594 -16.747 1.00 90.81 107 ASP A CA 1
ATOM 818 C C . ASP A 1 107 ? -0.775 7.175 -16.278 1.00 90.81 107 ASP A C 1
ATOM 820 O O . ASP A 1 107 ? -1.813 6.504 -16.296 1.00 90.81 107 ASP A O 1
ATOM 824 N N . GLN A 1 108 ? -0.748 8.443 -15.868 1.00 83.12 108 GLN A N 1
ATOM 825 C CA . GLN A 1 108 ? -1.927 9.206 -15.464 1.00 83.12 108 GLN A CA 1
ATOM 826 C C . GLN A 1 108 ? -1.848 10.608 -16.066 1.00 83.12 108 GLN A C 1
ATOM 828 O O . GLN A 1 108 ? -1.098 11.467 -15.603 1.00 83.12 108 GLN A O 1
ATOM 833 N N . GLY A 1 109 ? -2.610 10.842 -17.138 1.00 84.19 109 GLY A N 1
ATOM 834 C CA . GLY A 1 109 ? -2.534 12.092 -17.894 1.00 84.19 109 GLY A CA 1
ATOM 835 C C . GLY A 1 109 ? -1.107 12.360 -18.393 1.00 84.19 109 GLY A C 1
ATOM 836 O O . GLY A 1 109 ? -0.536 11.556 -19.131 1.00 84.19 109 GLY A O 1
ATOM 837 N N . GLY A 1 110 ? -0.528 13.492 -17.981 1.00 85.00 110 GLY A N 1
ATOM 838 C CA . GLY A 1 110 ? 0.857 13.859 -18.299 1.00 85.00 110 GLY A CA 1
ATOM 839 C C . GLY A 1 110 ? 1.922 13.143 -17.458 1.00 85.00 110 GLY A C 1
ATOM 840 O O . GLY A 1 110 ? 3.093 13.152 -17.836 1.00 85.00 110 GLY A O 1
ATOM 841 N N . HIS A 1 111 ? 1.541 12.511 -16.344 1.00 86.38 111 HIS A N 1
ATOM 842 C CA . HIS A 1 111 ? 2.469 11.806 -15.462 1.00 86.38 111 HIS A CA 1
ATOM 843 C C . HIS A 1 111 ? 2.838 10.444 -16.042 1.00 86.38 111 HIS A C 1
ATOM 845 O O . HIS A 1 111 ? 1.957 9.653 -16.394 1.00 86.38 111 HIS A O 1
ATOM 851 N N . LYS A 1 112 ? 4.143 10.178 -16.146 1.00 92.25 112 LYS A N 1
ATOM 852 C CA . LYS A 1 112 ? 4.670 8.925 -16.687 1.00 92.25 112 LYS A CA 1
ATOM 853 C C . LYS A 1 112 ? 5.025 7.955 -15.574 1.00 92.25 112 LYS A C 1
ATOM 855 O O . LYS A 1 112 ? 5.687 8.344 -14.616 1.00 92.25 112 LYS A O 1
ATOM 860 N N . ALA A 1 113 ? 4.626 6.697 -15.749 1.00 92.75 113 ALA A N 1
ATOM 861 C CA . ALA A 1 113 ? 4.915 5.620 -14.815 1.00 92.75 113 ALA A CA 1
ATOM 862 C C . ALA A 1 113 ? 6.417 5.534 -14.525 1.00 92.75 113 ALA A C 1
ATOM 864 O O . ALA A 1 113 ? 7.220 5.243 -15.421 1.00 92.75 113 ALA A O 1
ATOM 865 N N . ARG A 1 114 ? 6.795 5.752 -13.266 1.00 96.19 114 ARG A N 1
ATOM 866 C CA . ARG A 1 114 ? 8.174 5.588 -12.809 1.00 96.19 114 ARG A CA 1
ATOM 867 C C . ARG A 1 114 ? 8.583 4.109 -12.855 1.00 96.19 114 ARG A C 1
ATOM 869 O O . ARG A 1 114 ? 7.726 3.240 -12.693 1.00 96.19 114 ARG A O 1
ATOM 876 N N . PRO A 1 115 ? 9.873 3.811 -13.096 1.00 96.00 115 PRO A N 1
ATOM 877 C CA . PRO A 1 115 ? 10.387 2.445 -13.080 1.00 96.00 115 PRO A CA 1
ATOM 878 C C . PRO A 1 115 ? 10.128 1.743 -11.743 1.00 96.00 115 PRO A C 1
ATOM 880 O O . PRO A 1 115 ? 10.501 2.255 -10.688 1.00 96.00 115 PRO A O 1
ATOM 883 N N . THR A 1 116 ? 9.556 0.541 -11.796 1.00 95.50 116 THR A N 1
ATOM 884 C CA . THR A 1 116 ? 9.322 -0.320 -10.626 1.00 95.50 116 THR A CA 1
ATOM 885 C C . THR A 1 116 ? 10.012 -1.667 -10.838 1.00 95.50 116 THR A C 1
ATOM 887 O O . THR A 1 116 ? 9.892 -2.250 -11.917 1.00 95.50 116 THR A O 1
ATOM 890 N N . LYS A 1 117 ? 10.739 -2.175 -9.830 1.00 95.25 117 LYS A N 1
ATOM 891 C CA . LYS A 1 117 ? 11.355 -3.514 -9.896 1.00 95.25 117 LYS A CA 1
ATOM 892 C C . LYS A 1 117 ? 10.371 -4.597 -9.440 1.00 95.25 117 LYS A C 1
ATOM 894 O O . LYS A 1 117 ? 9.861 -4.481 -8.324 1.00 95.25 117 LYS A O 1
ATOM 899 N N . PRO A 1 118 ? 10.185 -5.689 -10.209 1.00 94.31 118 PRO A N 1
ATOM 900 C CA . PRO A 1 118 ? 9.385 -6.837 -9.771 1.00 94.31 118 PRO A CA 1
ATOM 901 C C . PRO A 1 118 ? 9.821 -7.432 -8.420 1.00 94.31 118 PRO A C 1
ATOM 903 O O . PRO A 1 118 ? 8.979 -7.839 -7.620 1.00 94.31 118 PRO A O 1
ATOM 906 N N . ASP A 1 119 ? 11.121 -7.393 -8.108 1.00 96.31 119 ASP A N 1
ATOM 907 C CA . ASP A 1 119 ? 11.665 -7.889 -6.834 1.00 96.31 119 ASP A CA 1
ATOM 908 C C . ASP A 1 119 ? 11.133 -7.149 -5.602 1.00 96.31 119 ASP A C 1
ATOM 910 O O . ASP A 1 119 ? 11.075 -7.721 -4.513 1.00 96.31 119 ASP A O 1
ATOM 914 N N . TRP A 1 120 ? 10.695 -5.895 -5.748 1.00 98.00 120 TRP A N 1
ATOM 915 C CA . TRP A 1 120 ? 10.078 -5.164 -4.640 1.00 98.00 120 TRP A CA 1
ATOM 916 C C . TRP A 1 120 ? 8.722 -5.768 -4.260 1.00 98.00 120 TRP A C 1
ATOM 918 O O . TRP A 1 120 ? 8.423 -5.893 -3.072 1.00 98.00 120 TRP A O 1
ATOM 928 N N . PHE A 1 121 ? 7.936 -6.217 -5.246 1.00 98.06 121 PHE A N 1
ATOM 929 C CA . PHE A 1 121 ? 6.682 -6.929 -4.993 1.00 98.06 121 PHE A CA 1
ATOM 930 C C . PHE A 1 121 ? 6.935 -8.293 -4.349 1.00 98.06 121 PHE A C 1
ATOM 932 O O . PHE A 1 121 ? 6.276 -8.632 -3.367 1.00 98.06 121 PHE A O 1
ATOM 939 N N . ARG A 1 122 ? 7.918 -9.051 -4.861 1.00 98.19 122 ARG A N 1
ATOM 940 C CA . ARG A 1 122 ? 8.317 -10.356 -4.301 1.00 98.19 122 ARG A CA 1
ATOM 941 C C . ARG A 1 122 ? 8.742 -10.233 -2.843 1.00 98.19 122 ARG A C 1
ATOM 943 O O . ARG A 1 122 ? 8.255 -10.977 -2.001 1.00 98.19 122 ARG A O 1
ATOM 950 N N . SER A 1 123 ? 9.573 -9.241 -2.529 1.00 98.62 123 SER A N 1
ATOM 951 C CA . SER A 1 123 ? 10.013 -8.983 -1.158 1.00 98.62 123 SER A CA 1
ATOM 952 C C . SER A 1 123 ? 8.834 -8.738 -0.209 1.00 98.62 123 SER A C 1
ATOM 954 O O . SER A 1 123 ? 8.785 -9.322 0.872 1.00 98.62 123 SER A O 1
ATOM 956 N N . LEU A 1 124 ? 7.850 -7.922 -0.604 1.00 98.75 124 LEU A N 1
ATOM 957 C CA .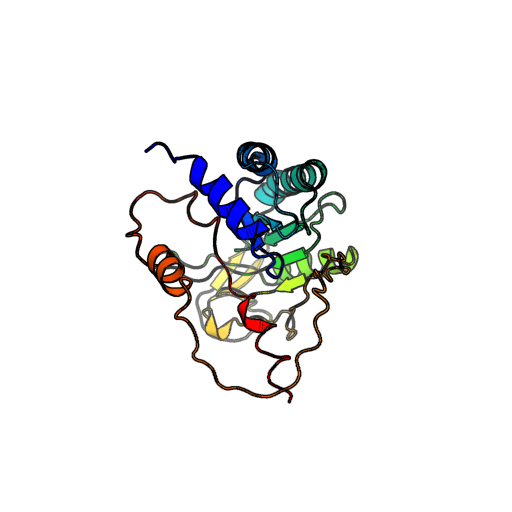 LEU A 1 124 ? 6.665 -7.663 0.223 1.00 98.75 124 LEU A CA 1
ATOM 958 C C . LEU A 1 124 ? 5.740 -8.881 0.340 1.00 98.75 124 LEU A C 1
ATOM 960 O O . LEU A 1 124 ? 5.224 -9.137 1.428 1.00 98.75 124 LEU A O 1
ATOM 964 N N . ARG A 1 125 ? 5.572 -9.659 -0.738 1.00 98.62 125 ARG A N 1
ATOM 965 C CA . ARG A 1 125 ? 4.858 -10.946 -0.722 1.00 98.62 125 ARG A CA 1
ATOM 966 C C . ARG A 1 125 ? 5.472 -11.894 0.305 1.00 98.62 125 ARG A C 1
ATOM 968 O O . ARG A 1 125 ? 4.759 -12.447 1.138 1.00 98.62 125 ARG A O 1
ATOM 975 N N . ASP A 1 126 ? 6.790 -12.055 0.264 1.00 98.75 126 ASP A N 1
ATOM 976 C CA . ASP A 1 126 ? 7.510 -13.003 1.114 1.00 98.75 126 ASP A CA 1
ATOM 977 C C . ASP A 1 126 ? 7.526 -12.539 2.582 1.00 98.75 126 ASP A C 1
ATOM 979 O O . ASP A 1 126 ? 7.380 -13.351 3.498 1.00 98.75 126 ASP A O 1
ATOM 983 N N . GLN A 1 127 ? 7.622 -11.225 2.827 1.00 98.75 127 GLN A N 1
ATOM 984 C CA . GLN A 1 127 ? 7.468 -10.638 4.163 1.00 98.75 127 GLN A CA 1
ATOM 985 C C . GLN A 1 127 ? 6.057 -10.858 4.732 1.00 98.75 127 GLN A C 1
ATOM 987 O O . GLN A 1 127 ? 5.930 -11.265 5.887 1.00 98.75 127 GLN A O 1
ATOM 992 N N . ALA A 1 128 ? 5.007 -10.645 3.932 1.00 98.38 128 ALA A N 1
ATOM 993 C CA . ALA A 1 128 ? 3.624 -10.893 4.341 1.00 98.38 128 ALA A CA 1
ATOM 994 C C . ALA A 1 128 ? 3.393 -12.380 4.654 1.00 98.38 128 ALA A C 1
ATOM 996 O O . ALA A 1 128 ? 2.869 -12.714 5.717 1.00 98.38 128 ALA A O 1
ATOM 997 N N . ALA A 1 129 ? 3.880 -13.278 3.792 1.00 98.19 129 ALA A N 1
ATOM 998 C CA . ALA A 1 129 ? 3.804 -14.722 4.003 1.00 98.19 129 ALA A CA 1
ATOM 999 C C . ALA A 1 129 ? 4.510 -15.153 5.299 1.00 98.19 129 ALA A C 1
ATOM 1001 O O . ALA A 1 129 ? 3.945 -15.906 6.092 1.00 98.19 129 ALA A O 1
ATOM 1002 N N . LYS A 1 130 ? 5.710 -14.622 5.573 1.00 98.38 130 LYS A N 1
ATOM 1003 C CA . LYS A 1 130 ? 6.454 -14.892 6.815 1.00 98.38 130 LYS A CA 1
ATOM 1004 C C . LYS A 1 130 ? 5.709 -14.425 8.072 1.00 98.38 130 LYS A C 1
ATOM 1006 O O . LYS A 1 130 ? 5.879 -15.017 9.135 1.00 98.38 130 LYS A O 1
ATOM 1011 N N . SER A 1 131 ? 4.897 -13.378 7.956 1.00 97.31 131 SER A N 1
ATOM 1012 C CA . SER A 1 131 ? 4.046 -12.860 9.032 1.00 97.31 131 SER A CA 1
ATOM 1013 C C . SER A 1 131 ? 2.634 -13.458 9.050 1.00 97.31 131 SER A C 1
ATOM 1015 O O . SER A 1 131 ? 1.836 -13.051 9.889 1.00 97.31 131 SER A O 1
ATOM 1017 N N . ASN A 1 132 ? 2.326 -14.419 8.169 1.00 96.75 132 ASN A N 1
ATOM 1018 C CA . ASN A 1 132 ? 0.988 -14.988 7.985 1.00 96.75 132 ASN A CA 1
ATOM 1019 C C . ASN A 1 132 ? -0.093 -13.915 7.734 1.00 96.75 132 ASN A C 1
ATOM 1021 O O . ASN A 1 132 ? -1.199 -13.978 8.269 1.00 96.75 132 ASN A O 1
ATOM 1025 N N . VAL A 1 133 ? 0.258 -12.902 6.941 1.00 97.50 133 VAL A N 1
ATOM 1026 C CA . VAL A 1 133 ? -0.603 -11.775 6.574 1.00 97.50 133 VAL A CA 1
ATOM 1027 C C . VAL A 1 133 ? -1.066 -11.946 5.124 1.00 97.50 133 VAL A C 1
ATOM 1029 O O . VAL A 1 133 ? -0.238 -12.252 4.261 1.00 97.50 133 VAL A O 1
ATOM 1032 N N . PRO A 1 134 ? -2.367 -11.760 4.819 1.00 97.25 134 PRO A N 1
ATOM 1033 C CA . PRO A 1 134 ? -2.866 -11.821 3.452 1.00 97.25 134 PRO A CA 1
ATOM 1034 C C . PRO A 1 134 ? -2.160 -10.794 2.564 1.00 97.25 134 PRO A C 1
ATOM 1036 O O . PRO A 1 134 ? -1.860 -9.669 2.972 1.00 97.25 134 PRO A O 1
ATOM 1039 N N . PHE A 1 135 ? -1.926 -11.194 1.320 1.00 98.06 135 PHE A N 1
ATOM 1040 C CA . PHE A 1 135 ? -1.229 -10.401 0.321 1.00 98.06 135 PHE A CA 1
ATOM 1041 C C . PHE A 1 135 ? -2.076 -10.279 -0.949 1.00 98.06 135 PHE A C 1
ATOM 1043 O O . PHE A 1 135 ? -2.469 -11.287 -1.543 1.00 98.06 135 PHE A O 1
ATOM 1050 N N . HIS A 1 136 ? -2.325 -9.040 -1.368 1.00 97.31 136 HIS A N 1
ATOM 1051 C CA . HIS A 1 136 ? -2.975 -8.704 -2.627 1.00 97.31 136 HIS A CA 1
ATOM 1052 C C . HIS A 1 136 ? -1.985 -7.978 -3.542 1.00 97.31 136 HIS A C 1
ATOM 1054 O O . HIS A 1 136 ? -1.369 -6.984 -3.151 1.00 97.31 136 HIS A O 1
ATOM 1060 N N . HIS A 1 137 ? -1.846 -8.439 -4.780 1.00 97.00 137 HIS A N 1
ATOM 1061 C CA . HIS A 1 137 ? -1.078 -7.745 -5.804 1.00 97.00 137 HIS A CA 1
ATOM 1062 C C . HIS A 1 137 ? -2.004 -7.283 -6.921 1.00 97.00 137 HIS A C 1
ATOM 1064 O O . HIS A 1 137 ? -2.591 -8.083 -7.649 1.00 97.00 137 HIS A O 1
ATOM 1070 N N . LYS A 1 138 ? -2.117 -5.966 -7.064 1.00 91.81 138 LYS A N 1
ATOM 1071 C CA . LYS A 1 138 ? -3.058 -5.344 -7.986 1.00 91.81 138 LYS A CA 1
ATOM 1072 C C . LYS A 1 138 ? -2.560 -5.370 -9.425 1.00 91.81 138 LYS A C 1
ATOM 1074 O O . LYS A 1 138 ? -3.327 -5.699 -10.328 1.00 91.81 138 LYS A O 1
ATOM 1079 N N . GLN A 1 139 ? -1.316 -4.943 -9.651 1.00 93.00 139 GLN A N 1
ATOM 1080 C CA . GLN A 1 139 ? -0.692 -4.879 -10.977 1.00 93.00 139 GLN A CA 1
ATOM 1081 C C . GLN A 1 139 ? 0.810 -4.575 -10.921 1.00 93.00 139 GLN A C 1
ATOM 1083 O O . GLN A 1 139 ? 1.281 -3.897 -10.010 1.00 93.00 139 GLN A O 1
ATOM 1088 N N . ASN A 1 140 ? 1.530 -4.918 -11.988 1.00 93.06 140 ASN A N 1
ATOM 1089 C CA . ASN A 1 140 ? 2.961 -4.634 -12.141 1.00 93.06 140 ASN A CA 1
ATOM 1090 C C . ASN A 1 140 ? 3.280 -3.180 -12.559 1.00 93.06 140 ASN A C 1
ATOM 1092 O O . ASN A 1 140 ? 4.445 -2.796 -12.631 1.00 93.06 140 ASN A O 1
ATOM 1096 N N . GLY A 1 141 ? 2.274 -2.346 -12.842 1.00 93.50 141 GLY A N 1
ATOM 1097 C CA . GLY A 1 141 ? 2.487 -0.995 -13.378 1.00 93.50 141 GLY A CA 1
ATOM 1098 C C . GLY A 1 141 ? 2.758 -1.038 -14.879 1.00 93.50 141 GLY A C 1
ATOM 1099 O O . GLY A 1 141 ? 2.003 -1.675 -15.597 1.00 93.50 141 GLY A O 1
ATOM 1100 N N . GLU A 1 142 ? 3.816 -0.401 -15.384 1.00 95.12 142 GLU A N 1
ATOM 1101 C CA . GLU A 1 142 ? 4.182 -0.453 -16.818 1.00 95.12 142 GLU A CA 1
ATOM 1102 C C . GLU A 1 142 ? 5.514 -1.140 -17.127 1.00 95.12 142 GLU A C 1
ATOM 1104 O O . GLU A 1 142 ? 5.925 -1.191 -18.293 1.00 95.12 142 GLU A O 1
ATOM 1109 N N . TRP A 1 143 ? 6.185 -1.651 -16.101 1.00 95.62 143 TRP A N 1
ATOM 1110 C CA . TRP A 1 143 ? 7.564 -2.115 -16.175 1.00 95.62 143 TRP A CA 1
ATOM 1111 C C . TRP A 1 143 ? 7.655 -3.612 -15.882 1.00 95.62 143 TRP A C 1
ATOM 1113 O O . TRP A 1 143 ? 6.959 -4.127 -15.012 1.00 95.62 143 TRP A O 1
ATOM 1123 N N . VAL A 1 144 ? 8.524 -4.305 -16.616 1.00 93.75 144 VAL A N 1
ATOM 1124 C CA . VAL A 1 144 ? 8.874 -5.717 -16.388 1.00 93.75 144 VAL A CA 1
ATOM 1125 C C . VAL A 1 144 ? 10.386 -5.884 -16.344 1.00 93.75 144 VAL A C 1
ATOM 1127 O O . VAL A 1 144 ? 11.112 -5.081 -16.934 1.00 93.75 144 VAL A O 1
ATOM 1130 N N . SER A 1 145 ? 10.875 -6.929 -15.680 1.00 92.44 145 SER A N 1
ATOM 1131 C CA . SER A 1 145 ? 12.304 -7.245 -15.701 1.00 92.44 145 SER A CA 1
ATOM 1132 C C . SER A 1 145 ? 12.748 -7.709 -17.092 1.00 92.44 145 SER A C 1
ATOM 1134 O O . SER A 1 145 ? 12.089 -8.542 -17.721 1.00 92.44 145 SER A O 1
ATOM 1136 N N . VAL A 1 146 ? 13.897 -7.214 -17.568 1.00 92.94 146 VAL A N 1
ATOM 1137 C CA . VAL A 1 146 ? 14.474 -7.672 -18.847 1.00 92.94 146 VAL A CA 1
ATOM 1138 C C . VAL A 1 146 ? 15.032 -9.088 -18.778 1.00 92.94 146 VAL A C 1
ATOM 1140 O O . VAL A 1 146 ? 15.156 -9.732 -19.816 1.00 92.94 146 VAL A O 1
ATOM 1143 N N . SER A 1 147 ? 15.372 -9.572 -17.579 1.00 88.31 147 SER A N 1
ATOM 1144 C CA . SER A 1 147 ? 15.848 -10.945 -17.379 1.00 88.31 147 SER A CA 1
ATOM 1145 C C . SER A 1 147 ? 14.719 -11.973 -17.445 1.00 88.31 147 SER A C 1
ATOM 1147 O O . SER A 1 147 ? 14.983 -13.155 -17.637 1.00 88.31 147 SER A O 1
ATOM 1149 N N . GLU A 1 148 ? 13.471 -11.529 -17.295 1.00 85.19 148 GLU A N 1
ATOM 1150 C CA . GLU A 1 148 ? 12.295 -12.399 -17.199 1.00 85.19 148 GLU A CA 1
ATOM 1151 C C . GLU A 1 148 ? 11.451 -12.351 -18.471 1.00 85.19 148 GLU A C 1
ATOM 1153 O O . GLU A 1 148 ? 10.872 -13.355 -18.879 1.00 85.19 148 GLU A O 1
ATOM 1158 N N . VAL A 1 149 ? 11.389 -11.185 -19.121 1.00 84.88 149 VAL A N 1
ATOM 1159 C CA . VAL A 1 149 ? 10.560 -10.972 -20.305 1.00 84.88 149 VAL A CA 1
ATOM 1160 C C . VAL A 1 149 ? 11.425 -10.425 -21.437 1.00 84.88 149 VAL A C 1
ATOM 1162 O O . VAL A 1 149 ? 11.954 -9.313 -21.362 1.00 84.88 149 VAL A O 1
ATOM 1165 N N . ALA A 1 150 ? 11.527 -11.164 -22.543 1.00 85.75 150 ALA A N 1
ATOM 1166 C CA . ALA A 1 150 ? 12.166 -10.693 -23.774 1.00 85.75 150 ALA A CA 1
ATOM 1167 C C . ALA A 1 150 ? 11.261 -9.705 -24.537 1.00 85.75 150 ALA A C 1
ATOM 1169 O O . ALA A 1 150 ? 10.038 -9.744 -24.402 1.00 85.75 150 ALA A O 1
ATOM 1170 N N . GLY A 1 151 ? 11.842 -8.795 -25.325 1.00 87.81 151 GLY A N 1
ATOM 1171 C CA . GLY A 1 151 ? 11.072 -7.843 -26.133 1.00 87.81 151 GLY A CA 1
ATOM 1172 C C . GLY A 1 151 ? 11.759 -6.499 -26.374 1.00 87.81 151 GLY A C 1
ATOM 1173 O O . GLY A 1 151 ? 12.870 -6.248 -25.910 1.00 87.81 151 GLY A O 1
ATOM 1174 N N . VAL A 1 152 ? 11.058 -5.628 -27.101 1.00 86.69 152 VAL A N 1
ATOM 1175 C CA . VAL A 1 152 ? 11.491 -4.263 -27.440 1.00 86.69 152 VAL A CA 1
ATOM 1176 C C . VAL A 1 152 ? 10.819 -3.233 -26.532 1.00 86.69 152 VAL A C 1
ATOM 1178 O O . VAL A 1 152 ? 9.727 -3.472 -26.019 1.00 86.69 152 VAL A O 1
ATOM 1181 N N . GLY A 1 153 ? 11.475 -2.096 -26.296 1.00 87.44 153 GLY A N 1
ATOM 1182 C CA . GLY A 1 153 ? 10.950 -1.034 -25.434 1.00 87.44 153 GLY A CA 1
ATOM 1183 C C . GLY A 1 153 ? 12.043 -0.198 -24.774 1.00 87.44 153 GLY A C 1
ATOM 1184 O O . GLY A 1 153 ? 13.232 -0.476 -24.921 1.00 87.44 153 GLY A O 1
ATOM 1185 N N . ILE A 1 154 ? 11.620 0.836 -24.045 1.00 92.81 154 ILE A N 1
ATOM 1186 C CA . ILE A 1 154 ? 12.525 1.720 -23.302 1.00 92.81 154 ILE A CA 1
ATOM 1187 C C . ILE A 1 154 ? 13.033 0.980 -22.068 1.00 92.81 154 ILE A C 1
ATOM 1189 O O . ILE A 1 154 ? 12.235 0.453 -21.290 1.00 92.81 154 ILE A O 1
ATOM 1193 N N . HIS A 1 155 ? 14.350 0.971 -21.886 1.00 95.81 155 HIS A N 1
ATOM 1194 C CA . HIS A 1 155 ? 14.993 0.409 -20.707 1.00 95.81 155 HIS A CA 1
ATOM 1195 C C . HIS A 1 155 ? 15.261 1.479 -19.657 1.00 95.81 155 HIS A C 1
ATOM 1197 O O . HIS A 1 155 ? 15.592 2.619 -19.979 1.00 95.81 155 HIS A O 1
ATOM 1203 N N . PHE A 1 156 ? 15.165 1.074 -18.399 1.00 96.75 156 PHE A N 1
ATOM 1204 C CA . PHE A 1 156 ? 15.691 1.813 -17.268 1.00 96.75 156 PHE A CA 1
ATOM 1205 C C . PHE A 1 156 ? 16.608 0.887 -16.474 1.00 96.75 156 PHE A C 1
ATOM 1207 O O . PHE A 1 156 ? 16.205 -0.223 -16.121 1.00 96.75 156 PHE A O 1
ATOM 1214 N N . GLN A 1 157 ? 17.828 1.343 -16.209 1.00 97.06 157 GLN A N 1
ATOM 1215 C CA . GLN A 1 157 ? 18.800 0.627 -15.394 1.00 97.06 157 GLN A CA 1
ATOM 1216 C C . GLN A 1 157 ? 18.920 1.322 -14.040 1.00 97.06 157 GLN A C 1
ATOM 1218 O O . GLN A 1 157 ? 19.121 2.532 -13.967 1.00 97.06 157 GLN A O 1
ATOM 1223 N N . PHE A 1 158 ? 18.772 0.548 -12.974 1.00 96.31 158 PHE A N 1
ATOM 1224 C CA . PHE A 1 158 ? 18.970 1.004 -11.608 1.00 96.31 158 PHE A CA 1
ATOM 1225 C C . PHE A 1 158 ? 20.453 0.947 -11.221 1.00 96.31 158 PHE A C 1
ATOM 1227 O O . PHE A 1 158 ? 21.252 0.276 -11.870 1.00 96.31 158 PHE A O 1
ATOM 1234 N N . GLU A 1 159 ? 20.815 1.623 -10.130 1.00 94.81 159 GLU A N 1
ATOM 1235 C CA . GLU A 1 159 ? 22.203 1.719 -9.646 1.00 94.81 159 GLU A CA 1
ATOM 1236 C C . GLU A 1 159 ? 22.836 0.359 -9.308 1.00 94.81 159 GLU A C 1
ATOM 1238 O O . GLU A 1 159 ? 24.038 0.180 -9.468 1.00 94.81 159 GLU A O 1
ATOM 1243 N N . ASP A 1 160 ? 22.029 -0.623 -8.899 1.00 93.69 160 ASP A N 1
ATOM 1244 C CA . ASP A 1 160 ? 22.460 -2.004 -8.632 1.00 93.69 160 ASP A CA 1
ATOM 1245 C C . ASP A 1 160 ? 22.587 -2.867 -9.903 1.00 93.69 160 ASP A C 1
ATOM 1247 O O . ASP A 1 160 ? 22.797 -4.075 -9.823 1.00 93.69 160 ASP A O 1
ATOM 1251 N N . GLY A 1 161 ? 22.435 -2.265 -11.084 1.00 94.31 161 GLY A N 1
ATOM 1252 C CA . GLY A 1 161 ? 22.534 -2.928 -12.381 1.00 94.31 161 GLY A CA 1
ATOM 1253 C C . GLY A 1 161 ? 21.250 -3.619 -12.843 1.00 94.31 161 GLY A C 1
ATOM 1254 O O . GLY A 1 161 ? 21.161 -3.982 -14.021 1.00 94.31 161 GLY A O 1
ATOM 1255 N N . ALA A 1 162 ? 20.237 -3.756 -11.979 1.00 94.69 162 ALA A N 1
ATOM 1256 C CA . ALA A 1 162 ? 18.945 -4.308 -12.370 1.00 94.69 162 ALA A CA 1
ATOM 1257 C C . ALA A 1 162 ? 18.328 -3.453 -13.483 1.00 94.69 162 ALA A C 1
ATOM 1259 O O . ALA A 1 162 ? 18.325 -2.224 -13.411 1.00 94.69 162 ALA A O 1
ATOM 1260 N N . THR A 1 163 ? 17.798 -4.097 -14.521 1.00 96.62 163 THR A N 1
ATOM 1261 C CA . THR A 1 163 ?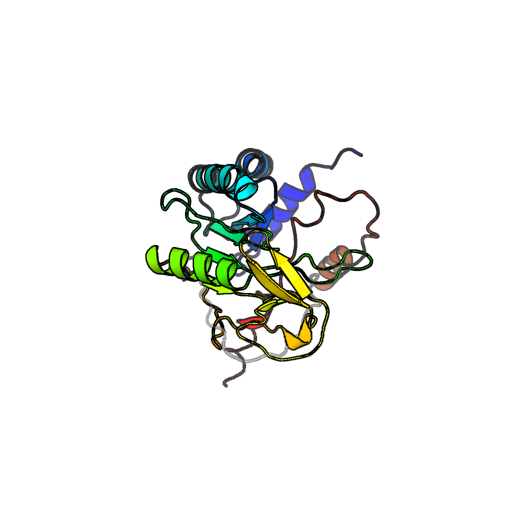 17.245 -3.402 -15.688 1.00 96.62 163 THR A CA 1
ATOM 1262 C C . THR A 1 163 ? 15.796 -3.809 -15.903 1.00 96.62 163 THR A C 1
ATOM 1264 O O . THR A 1 163 ? 15.453 -4.991 -15.900 1.00 96.62 163 THR A O 1
ATOM 1267 N N . VAL A 1 164 ? 14.937 -2.820 -16.116 1.00 96.81 164 VAL A N 1
ATOM 1268 C CA . VAL A 1 164 ? 13.521 -3.016 -16.428 1.00 96.81 164 VAL A CA 1
ATOM 1269 C C . VAL A 1 164 ? 13.194 -2.420 -17.787 1.00 96.81 164 VAL A C 1
ATOM 1271 O O . VAL A 1 164 ? 13.824 -1.457 -18.227 1.00 96.81 164 VAL A O 1
ATOM 1274 N N . ARG A 1 165 ? 12.197 -2.990 -18.459 1.00 96.44 165 ARG A N 1
ATOM 1275 C CA . ARG A 1 165 ? 11.674 -2.496 -19.729 1.00 96.44 165 ARG A CA 1
ATOM 1276 C C . ARG A 1 165 ? 10.247 -2.026 -19.567 1.00 96.44 165 ARG A C 1
ATOM 1278 O O . ARG A 1 165 ? 9.413 -2.728 -18.994 1.00 96.44 165 ARG A O 1
ATOM 1285 N N . ARG A 1 166 ? 9.960 -0.857 -20.125 1.00 95.38 166 ARG A N 1
ATOM 1286 C CA . ARG A 1 166 ? 8.605 -0.338 -20.211 1.00 95.38 166 ARG A CA 1
ATOM 1287 C C . ARG A 1 166 ? 7.862 -1.036 -21.339 1.00 95.38 166 ARG A C 1
ATOM 1289 O O . ARG A 1 166 ? 8.275 -0.948 -22.494 1.00 95.38 166 ARG A O 1
ATOM 1296 N N . ILE A 1 167 ? 6.765 -1.701 -20.996 1.00 93.06 167 ILE A N 1
ATOM 1297 C CA . ILE A 1 167 ? 5.889 -2.401 -21.948 1.00 93.06 167 ILE A CA 1
ATOM 1298 C C . ILE A 1 167 ? 4.421 -1.961 -21.840 1.00 93.06 167 ILE A C 1
ATOM 1300 O O . ILE A 1 167 ? 3.590 -2.372 -22.645 1.00 93.06 167 ILE A O 1
ATOM 1304 N N . GLY A 1 168 ? 4.105 -1.090 -20.876 1.00 91.00 168 GLY A N 1
ATOM 1305 C CA . GLY A 1 168 ? 2.763 -0.555 -20.662 1.00 91.00 168 GLY A CA 1
ATOM 1306 C C . GLY A 1 168 ? 1.856 -1.491 -19.858 1.00 91.00 168 GLY A C 1
ATOM 1307 O O . GLY A 1 168 ? 2.032 -2.709 -19.844 1.00 91.00 168 GLY A O 1
ATOM 1308 N N . LYS A 1 169 ? 0.842 -0.903 -19.209 1.00 89.19 169 LYS A N 1
ATOM 1309 C CA . LYS A 1 169 ? -0.054 -1.568 -18.242 1.00 89.19 169 LYS A CA 1
ATOM 1310 C C . LYS A 1 169 ? -0.664 -2.882 -18.731 1.00 89.19 169 LYS A C 1
ATOM 1312 O O . LYS A 1 169 ? -0.775 -3.848 -17.984 1.00 89.19 169 LYS A O 1
ATOM 1317 N N . LYS A 1 170 ? -1.124 -2.905 -19.985 1.00 87.06 170 LYS A N 1
ATOM 1318 C CA . LYS A 1 170 ? -1.831 -4.070 -20.536 1.00 87.06 170 LYS A CA 1
ATOM 1319 C C . LYS A 1 170 ? -0.922 -5.293 -20.648 1.00 87.06 170 LYS A C 1
ATOM 1321 O O . LYS A 1 170 ? -1.409 -6.404 -20.497 1.00 87.06 170 LYS A O 1
ATOM 1326 N N . LEU A 1 171 ? 0.365 -5.083 -20.926 1.00 87.69 171 LEU A N 1
ATOM 1327 C CA . LEU A 1 171 ? 1.321 -6.163 -21.166 1.00 87.69 171 LEU A CA 1
ATOM 1328 C C . LEU A 1 171 ? 2.099 -6.552 -19.904 1.00 87.69 171 LEU A C 1
ATOM 1330 O O . LEU A 1 171 ? 2.505 -7.701 -19.783 1.00 87.69 171 LEU A O 1
ATOM 1334 N N . SER A 1 172 ? 2.297 -5.625 -18.964 1.00 87.38 172 SER A N 1
ATOM 1335 C CA . SER A 1 172 ? 2.952 -5.900 -17.674 1.00 87.38 172 SER A CA 1
ATOM 1336 C C . SER A 1 172 ? 2.106 -6.788 -16.756 1.00 87.38 172 SER A C 1
ATOM 1338 O O . SER A 1 172 ? 2.661 -7.566 -15.983 1.00 87.38 172 SER A O 1
ATOM 1340 N N . GLY A 1 173 ? 0.775 -6.717 -16.854 1.00 90.19 173 GLY A N 1
ATOM 1341 C CA . GLY A 1 173 ? -0.144 -7.620 -16.161 1.00 90.19 173 GLY A CA 1
ATOM 1342 C C . GLY A 1 173 ? -0.192 -7.437 -14.639 1.00 90.19 173 GLY A C 1
ATOM 1343 O O . GLY A 1 173 ? 0.177 -6.393 -14.095 1.00 90.19 173 GLY A O 1
ATOM 1344 N N . ARG A 1 174 ? -0.702 -8.466 -13.950 1.00 93.19 174 ARG A N 1
ATOM 1345 C CA . ARG A 1 174 ? -0.903 -8.497 -12.486 1.00 93.19 174 ARG A CA 1
ATOM 1346 C C . ARG A 1 174 ? -0.391 -9.764 -11.806 1.00 93.19 174 ARG A C 1
ATOM 1348 O O . ARG A 1 174 ? -0.831 -10.102 -10.713 1.00 93.19 174 ARG A O 1
ATOM 1355 N N . THR A 1 175 ? 0.482 -10.499 -12.477 1.00 92.75 175 THR A N 1
ATOM 1356 C CA . THR A 1 175 ? 1.059 -11.727 -11.930 1.00 92.75 175 THR A CA 1
ATOM 1357 C C . THR A 1 175 ? 2.464 -11.464 -11.422 1.00 92.75 175 THR A C 1
ATOM 1359 O O . THR A 1 175 ? 3.245 -10.798 -12.107 1.00 92.75 175 THR A O 1
ATOM 1362 N N . ILE A 1 176 ? 2.804 -12.063 -10.285 1.00 94.44 176 ILE A N 1
ATOM 1363 C CA . ILE A 1 176 ? 4.181 -12.187 -9.802 1.00 94.44 176 ILE A CA 1
ATOM 1364 C C . ILE A 1 176 ? 4.560 -13.655 -9.988 1.00 94.44 176 ILE A C 1
ATOM 1366 O O . ILE A 1 176 ? 3.847 -14.534 -9.514 1.00 94.44 176 ILE A O 1
ATOM 1370 N N . ASP A 1 177 ? 5.640 -13.930 -10.719 1.00 93.06 177 ASP A N 1
ATOM 1371 C CA . ASP A 1 177 ? 6.096 -15.302 -11.013 1.00 93.06 177 ASP A CA 1
ATOM 1372 C C . ASP A 1 177 ? 5.000 -16.190 -11.642 1.00 93.06 177 ASP A C 1
ATOM 1374 O O . ASP A 1 177 ? 4.890 -17.380 -11.363 1.00 93.06 177 ASP A O 1
ATOM 1378 N N . GLY A 1 178 ? 4.149 -15.589 -12.483 1.00 91.75 178 GLY A N 1
ATOM 1379 C CA . GLY A 1 178 ? 3.025 -16.269 -13.139 1.00 91.75 178 GLY A CA 1
ATOM 1380 C C . GLY A 1 178 ? 1.807 -16.524 -12.243 1.00 91.75 178 GLY A C 1
ATOM 1381 O O . GLY A 1 178 ? 0.823 -17.084 -12.718 1.00 91.75 178 GLY A O 1
ATOM 1382 N N . VAL A 1 179 ? 1.835 -16.092 -10.979 1.00 95.00 179 VAL A N 1
ATOM 1383 C CA . VAL A 1 179 ? 0.759 -16.304 -10.004 1.00 95.00 179 VAL A CA 1
ATOM 1384 C C . VAL A 1 179 ? -0.007 -15.007 -9.746 1.00 95.00 179 VAL A C 1
ATOM 1386 O O . VAL A 1 179 ? 0.579 -13.933 -9.586 1.00 95.00 179 VAL A O 1
ATOM 1389 N N . THR A 1 180 ? -1.335 -15.109 -9.692 1.00 94.62 180 THR A N 1
ATOM 1390 C CA . THR A 1 180 ? -2.210 -14.032 -9.216 1.00 94.62 180 THR A CA 1
ATOM 1391 C C . THR A 1 180 ? -2.310 -14.085 -7.695 1.00 94.62 180 THR A C 1
ATOM 1393 O O . THR A 1 180 ? -2.528 -15.150 -7.119 1.00 94.62 180 THR A O 1
ATOM 1396 N N . HIS A 1 181 ? -2.186 -12.933 -7.040 1.00 93.75 181 HIS A N 1
ATOM 1397 C CA . HIS A 1 181 ? -2.272 -12.824 -5.587 1.00 93.75 181 HIS A CA 1
ATOM 1398 C C . HIS A 1 181 ? -3.480 -11.976 -5.186 1.00 93.75 181 HIS A C 1
ATOM 1400 O O . HIS A 1 181 ? -3.404 -10.752 -5.228 1.00 93.75 181 HIS A O 1
ATOM 1406 N N . ASP A 1 182 ? -4.573 -12.624 -4.777 1.00 93.06 182 ASP A N 1
ATOM 1407 C CA . ASP A 1 182 ? -5.840 -11.961 -4.440 1.00 93.06 182 ASP A CA 1
ATOM 1408 C C . ASP A 1 182 ? -6.311 -12.259 -3.005 1.00 93.06 182 ASP A C 1
ATOM 1410 O O . ASP A 1 182 ? -7.506 -12.274 -2.730 1.00 93.06 182 ASP A O 1
ATOM 1414 N N . ALA A 1 183 ? -5.394 -12.521 -2.067 1.00 89.31 183 ALA A N 1
ATOM 1415 C CA . ALA A 1 183 ? -5.790 -12.823 -0.693 1.00 89.31 183 ALA A CA 1
ATOM 1416 C C . ALA A 1 183 ? -6.349 -11.576 0.018 1.00 89.31 183 ALA A C 1
ATOM 1418 O O . ALA A 1 183 ? -5.781 -10.485 -0.077 1.00 89.31 183 ALA A O 1
ATOM 1419 N N . PHE A 1 184 ? -7.428 -11.769 0.781 1.00 89.06 184 PHE A N 1
ATOM 1420 C CA . PHE A 1 184 ? -8.087 -10.755 1.610 1.00 89.06 184 PHE A CA 1
ATOM 1421 C C . PHE A 1 184 ? -8.057 -11.161 3.093 1.00 89.06 184 PHE A C 1
ATOM 1423 O O . PHE A 1 184 ? -7.930 -12.350 3.398 1.00 89.06 184 PHE A O 1
ATOM 1430 N N . PRO A 1 185 ? -8.199 -10.205 4.029 1.00 88.00 185 PRO A N 1
ATOM 1431 C CA . PRO A 1 185 ? -8.418 -10.511 5.437 1.00 88.00 185 PRO A CA 1
ATOM 1432 C C . PRO A 1 185 ? -9.653 -11.381 5.632 1.00 88.00 185 PRO A C 1
ATOM 1434 O O . PRO A 1 185 ? -10.739 -11.055 5.154 1.00 88.00 185 PRO A O 1
ATOM 1437 N N . ILE A 1 186 ? -9.492 -12.466 6.385 1.00 80.94 186 ILE A N 1
ATOM 1438 C CA . ILE A 1 186 ? -10.631 -13.234 6.869 1.00 80.94 186 ILE A CA 1
ATOM 1439 C C . ILE A 1 186 ? -11.223 -12.439 8.025 1.00 80.94 186 ILE A C 1
ATOM 1441 O O . ILE A 1 186 ? -10.622 -12.335 9.096 1.00 80.94 186 ILE A O 1
ATOM 1445 N N . LEU A 1 187 ? -12.398 -11.860 7.799 1.00 75.56 187 LEU A N 1
ATOM 1446 C CA . LEU A 1 187 ? -13.177 -11.269 8.871 1.00 75.56 187 LEU A CA 1
ATOM 1447 C C . LEU A 1 187 ? -13.677 -12.424 9.730 1.00 75.56 187 LEU A C 1
ATOM 1449 O O . LEU A 1 187 ? -14.558 -13.175 9.310 1.00 75.56 187 LEU A O 1
ATOM 1453 N N . SER A 1 188 ? -13.104 -12.598 10.923 1.00 55.66 188 SER A N 1
ATOM 1454 C CA . SER A 1 188 ? -13.792 -13.397 11.928 1.00 55.66 188 SER A CA 1
ATOM 1455 C C . SER A 1 188 ? -15.171 -12.772 12.087 1.00 55.66 188 SER A C 1
ATOM 1457 O O . SER A 1 188 ? -15.290 -11.546 12.150 1.00 55.66 188 SER A O 1
ATOM 1459 N N . SER A 1 189 ? -16.213 -13.598 12.040 1.00 42.53 189 SER A N 1
ATOM 1460 C CA . SER A 1 189 ? -17.591 -13.150 12.156 1.00 42.53 189 SER A CA 1
ATOM 1461 C C . SER A 1 189 ? -17.749 -12.394 13.474 1.00 42.53 189 SER A C 1
ATOM 1463 O O . SER A 1 189 ? -18.039 -12.979 14.518 1.00 42.53 189 SER A O 1
ATOM 1465 N N . LEU A 1 190 ? -17.558 -11.076 13.440 1.00 40.28 190 LEU A N 1
ATOM 1466 C CA . LEU A 1 190 ? -18.270 -10.179 14.316 1.00 40.28 190 LEU A CA 1
ATOM 1467 C C . LEU A 1 190 ? -19.719 -10.568 14.084 1.00 40.28 190 LEU A C 1
ATOM 1469 O O . LEU A 1 190 ? -20.250 -10.370 12.992 1.00 40.28 190 LEU A O 1
ATOM 1473 N N . SER A 1 191 ? -20.323 -11.198 15.086 1.00 36.09 191 SER A N 1
ATOM 1474 C CA . SER A 1 191 ? -21.763 -11.295 15.210 1.00 36.09 191 SER A CA 1
ATOM 1475 C C . SER A 1 191 ? -22.283 -9.859 15.264 1.00 36.09 191 SER A C 1
ATOM 1477 O O . SER A 1 191 ? -22.520 -9.303 16.335 1.00 36.09 191 SER A O 1
ATOM 1479 N N . LEU A 1 192 ? -22.356 -9.203 14.109 1.00 40.81 192 LEU A N 1
ATOM 1480 C CA . LEU A 1 192 ? -23.193 -8.046 13.912 1.00 40.81 192 LEU A CA 1
ATOM 1481 C C . LEU A 1 192 ? -24.589 -8.609 14.153 1.00 40.81 192 LEU A C 1
ATOM 1483 O O . LEU A 1 192 ? -24.986 -9.511 13.413 1.00 40.81 192 LEU A O 1
ATOM 1487 N N . PRO A 1 193 ? -25.283 -8.215 15.234 1.00 31.59 193 PRO A N 1
ATOM 1488 C CA . PRO A 1 193 ? -26.597 -8.756 15.504 1.00 31.59 193 PRO A CA 1
ATOM 1489 C C . PRO A 1 193 ? -27.486 -8.359 14.330 1.00 31.59 193 PRO A C 1
ATOM 1491 O O . PRO A 1 193 ? -27.908 -7.208 14.213 1.00 31.59 193 PRO A O 1
ATOM 1494 N N . CYS A 1 194 ? -27.732 -9.312 13.433 1.00 30.58 194 CYS A N 1
ATOM 1495 C CA . CYS A 1 194 ? -28.861 -9.239 12.538 1.00 30.58 194 CYS A CA 1
ATOM 1496 C C . CYS A 1 194 ? -30.066 -9.191 13.476 1.00 30.58 194 CYS A C 1
ATOM 1498 O O . CYS A 1 194 ? -30.261 -10.104 14.280 1.00 30.58 194 CYS A O 1
ATOM 1500 N N . LYS A 1 195 ? -30.807 -8.081 13.486 1.00 33.97 195 LYS A N 1
ATOM 1501 C CA . LYS A 1 195 ? -32.091 -8.069 14.179 1.00 33.97 195 LYS A CA 1
ATOM 1502 C C . LYS A 1 195 ? -32.997 -9.019 13.406 1.00 33.97 195 LYS A C 1
ATOM 1504 O O . LYS A 1 195 ? -33.571 -8.629 12.394 1.00 33.97 195 LYS A O 1
ATOM 1509 N N . GLU A 1 196 ? -33.089 -10.261 13.866 1.00 34.25 196 GLU A N 1
ATOM 1510 C CA . GLU A 1 196 ? -34.180 -11.155 13.502 1.00 34.25 196 GLU A CA 1
ATOM 1511 C C . GLU A 1 196 ? -35.468 -10.536 14.043 1.00 34.25 196 GLU A C 1
ATOM 1513 O O . GLU A 1 196 ? -35.835 -10.702 15.206 1.00 34.25 196 GLU A O 1
ATOM 1518 N N . ASN A 1 197 ? -36.152 -9.768 13.200 1.00 35.38 197 ASN A N 1
ATOM 1519 C CA . ASN A 1 197 ? -37.556 -9.484 13.427 1.00 35.38 197 ASN A CA 1
ATOM 1520 C C . ASN A 1 197 ? -38.312 -10.738 12.988 1.00 35.38 197 ASN A C 1
ATOM 1522 O O . ASN A 1 197 ? -38.574 -10.941 11.805 1.00 35.38 197 ASN A O 1
ATOM 1526 N N . GLY A 1 198 ? -38.572 -11.619 13.950 1.00 39.69 198 GLY A N 1
ATOM 1527 C CA . GLY A 1 198 ? -39.390 -12.801 13.744 1.00 39.69 198 GLY A CA 1
ATOM 1528 C C . GLY A 1 198 ? -40.827 -12.409 13.423 1.00 39.69 198 GLY A C 1
ATOM 1529 O O . GLY A 1 198 ? -41.602 -12.150 14.334 1.00 39.69 198 GLY A O 1
ATOM 1530 N N . GLU A 1 199 ? -41.185 -12.420 12.142 1.00 31.41 199 GLU A N 1
ATOM 1531 C CA . GLU A 1 199 ? -42.568 -12.530 11.684 1.00 31.41 199 GLU A CA 1
ATOM 1532 C C . GLU A 1 199 ? -42.618 -13.483 10.484 1.00 31.41 199 GLU A C 1
ATOM 1534 O O . GLU A 1 199 ? -42.027 -13.254 9.430 1.00 31.41 199 GLU A O 1
ATOM 1539 N N . THR A 1 200 ? -43.313 -14.604 10.665 1.00 30.70 200 THR A N 1
ATOM 1540 C CA . THR A 1 200 ? -43.657 -15.545 9.598 1.00 30.70 200 THR A CA 1
ATOM 1541 C C . THR A 1 200 ? -44.641 -14.885 8.635 1.00 30.70 200 THR A C 1
ATOM 1543 O O . THR A 1 200 ? -45.782 -14.631 9.017 1.00 30.70 200 THR A O 1
ATOM 1546 N N . VAL A 1 201 ? -44.236 -14.649 7.384 1.00 29.48 201 VAL A N 1
ATOM 1547 C CA . VAL A 1 201 ? -45.131 -14.144 6.329 1.00 29.48 201 VAL A CA 1
ATOM 1548 C C . VAL A 1 201 ? -45.510 -15.284 5.381 1.00 29.48 201 VAL A C 1
ATOM 1550 O O . VAL A 1 201 ? -44.662 -15.865 4.706 1.00 29.48 201 VAL A O 1
ATOM 1553 N N . THR A 1 202 ? -46.803 -15.611 5.331 1.00 27.42 202 THR A N 1
ATOM 1554 C CA . THR A 1 202 ? -47.413 -16.494 4.322 1.00 27.42 202 THR A CA 1
ATOM 1555 C C . THR A 1 202 ? -47.590 -15.778 2.976 1.00 27.42 202 THR A C 1
ATOM 1557 O O . THR A 1 202 ? -47.850 -14.573 2.963 1.00 27.42 202 THR A O 1
ATOM 1560 N N . PRO A 1 203 ? -47.523 -16.485 1.831 1.00 32.66 203 PRO A N 1
ATOM 1561 C CA . PRO A 1 203 ? -47.465 -15.846 0.524 1.00 32.66 203 PRO A CA 1
ATOM 1562 C C . PRO A 1 203 ? -48.862 -15.624 -0.065 1.00 32.66 203 PRO A C 1
ATOM 1564 O O . PRO A 1 203 ? -49.432 -16.523 -0.675 1.00 32.66 203 PRO A O 1
ATOM 1567 N N . SER A 1 204 ? -49.398 -14.410 0.052 1.00 32.56 204 SER A N 1
ATOM 1568 C CA . SER A 1 204 ? -50.342 -13.874 -0.939 1.00 32.56 204 SER A CA 1
ATOM 1569 C C . SER A 1 204 ? -50.586 -12.385 -0.713 1.00 32.56 204 SER A C 1
ATOM 1571 O O . SER A 1 204 ? -51.251 -12.025 0.251 1.00 32.56 204 SER A O 1
ATOM 1573 N N . GLN A 1 205 ? -50.078 -11.556 -1.626 1.00 29.02 205 GLN A N 1
ATOM 1574 C CA . GLN A 1 205 ? -50.735 -10.397 -2.251 1.00 29.02 205 GLN A CA 1
ATOM 1575 C C . GLN A 1 205 ? -49.654 -9.483 -2.838 1.00 29.02 205 GLN A C 1
ATOM 1577 O O . GLN A 1 205 ? -48.882 -8.852 -2.126 1.00 29.02 205 GLN A O 1
ATOM 1582 N N . GLN A 1 206 ? -49.606 -9.435 -4.172 1.00 39.81 206 GLN A N 1
ATOM 1583 C CA . GLN A 1 206 ? -48.950 -8.367 -4.919 1.00 39.81 206 GLN A CA 1
ATOM 1584 C C . GLN A 1 206 ? -49.531 -7.025 -4.468 1.00 39.81 206 GLN A C 1
ATOM 1586 O O . GLN A 1 206 ? -50.706 -6.746 -4.700 1.00 39.81 206 GLN A O 1
ATOM 1591 N N . MET A 1 207 ? -48.696 -6.192 -3.854 1.00 24.19 207 MET A N 1
ATOM 1592 C CA . MET A 1 207 ? -48.945 -4.768 -3.676 1.00 24.19 207 MET A CA 1
ATOM 1593 C C . MET A 1 207 ? -47.663 -3.995 -3.992 1.00 24.19 207 MET A C 1
ATOM 1595 O O . MET A 1 207 ? -46.556 -4.476 -3.767 1.00 24.19 207 MET A O 1
ATOM 1599 N N . ALA A 1 208 ? -47.859 -2.840 -4.622 1.00 28.92 208 ALA A N 1
ATOM 1600 C CA . ALA A 1 208 ? -46.876 -2.058 -5.356 1.00 28.92 208 ALA A CA 1
ATOM 1601 C C . ALA A 1 208 ? -45.604 -1.695 -4.569 1.00 28.92 208 ALA A C 1
ATOM 1603 O O . ALA A 1 208 ? -45.659 -1.361 -3.388 1.00 28.92 208 ALA A O 1
ATOM 1604 N N . VAL A 1 209 ? -44.479 -1.688 -5.290 1.00 29.41 209 VAL A N 1
ATOM 1605 C CA . VAL A 1 209 ? -43.171 -1.175 -4.860 1.00 29.41 209 VAL A CA 1
ATOM 1606 C C . VAL A 1 209 ? -43.269 0.342 -4.638 1.00 29.41 209 VAL A C 1
ATOM 1608 O O . VAL A 1 209 ? -43.567 1.065 -5.592 1.00 29.41 209 VAL A O 1
ATOM 1611 N N . PRO A 1 210 ? -43.021 0.864 -3.425 1.00 27.53 210 PRO A N 1
ATOM 1612 C CA . PRO A 1 210 ? -42.806 2.291 -3.224 1.00 27.53 210 PRO A CA 1
ATOM 1613 C C . PRO A 1 210 ? -41.438 2.683 -3.798 1.00 27.53 210 PRO A C 1
ATOM 1615 O O . PRO A 1 210 ? -40.438 2.028 -3.511 1.00 27.53 210 PRO A O 1
ATOM 1618 N N . HIS A 1 211 ? -41.394 3.745 -4.606 1.00 36.56 211 HIS A N 1
ATOM 1619 C CA . HIS A 1 211 ? -40.154 4.339 -5.113 1.00 36.56 211 HIS A CA 1
ATOM 1620 C C . HIS A 1 211 ? -39.306 4.875 -3.942 1.00 36.56 211 HIS A C 1
ATOM 1622 O O . HIS A 1 211 ? -39.674 5.850 -3.288 1.00 36.56 211 HIS A O 1
ATOM 1628 N N . ASP A 1 212 ? -38.202 4.179 -3.675 1.00 34.81 212 ASP A N 1
ATOM 1629 C CA . ASP A 1 212 ? -37.261 4.368 -2.568 1.00 34.81 212 ASP A CA 1
ATOM 1630 C C . ASP A 1 212 ? -36.376 5.632 -2.763 1.00 34.81 212 ASP A C 1
ATOM 1632 O O . ASP A 1 212 ? -35.923 5.883 -3.884 1.00 34.81 212 ASP A O 1
ATOM 1636 N N . PRO A 1 213 ? -36.080 6.446 -1.722 1.00 33.53 213 PRO A N 1
ATOM 1637 C CA . PRO A 1 213 ? -35.281 7.682 -1.815 1.00 33.53 213 PRO A CA 1
ATOM 1638 C C . PRO A 1 213 ? -33.771 7.481 -2.061 1.00 33.53 213 PRO A C 1
ATOM 1640 O O . PRO A 1 213 ? -32.989 8.427 -1.933 1.00 33.53 213 PRO A O 1
ATOM 1643 N N . THR A 1 214 ? -33.334 6.270 -2.393 1.00 45.78 214 THR A N 1
ATOM 1644 C CA . THR A 1 214 ? -31.926 5.886 -2.569 1.00 45.78 214 THR A CA 1
ATOM 1645 C C . THR A 1 214 ? -31.296 6.463 -3.839 1.00 45.78 214 THR A C 1
ATOM 1647 O O . THR A 1 214 ? -30.115 6.812 -3.823 1.00 45.78 214 THR A O 1
ATOM 1650 N N . GLU A 1 215 ? -32.065 6.684 -4.908 1.00 35.66 215 GLU A N 1
ATOM 1651 C CA . GLU A 1 215 ? -31.511 7.228 -6.159 1.00 35.66 215 GLU A CA 1
ATOM 1652 C C . GLU A 1 215 ? -31.120 8.710 -6.061 1.00 35.66 215 GLU A C 1
ATOM 1654 O O . GLU A 1 215 ? -30.089 9.115 -6.596 1.00 35.66 215 GLU A O 1
ATOM 1659 N N . ALA A 1 216 ? -31.869 9.518 -5.304 1.00 31.44 216 ALA A N 1
ATOM 1660 C CA . ALA A 1 216 ? -31.574 10.945 -5.145 1.00 31.44 216 ALA A CA 1
ATOM 1661 C C . ALA A 1 216 ? -30.278 11.199 -4.346 1.00 31.44 216 ALA A C 1
ATOM 1663 O O . ALA A 1 216 ? -29.598 12.201 -4.568 1.00 31.44 216 ALA A O 1
ATOM 1664 N N . MET A 1 217 ? -29.907 10.283 -3.442 1.00 36.19 217 MET A N 1
ATOM 1665 C CA . MET A 1 217 ? -28.654 10.365 -2.678 1.00 36.19 217 MET A CA 1
ATOM 1666 C C . MET A 1 217 ? -27.443 9.894 -3.495 1.00 36.19 217 MET A C 1
ATOM 1668 O O . MET A 1 217 ? -26.350 10.438 -3.333 1.00 36.19 217 MET A O 1
ATOM 1672 N N . ILE A 1 218 ? -27.639 8.929 -4.399 1.00 38.47 218 ILE A N 1
ATOM 1673 C CA . ILE A 1 218 ? -26.605 8.462 -5.333 1.00 38.47 218 ILE A CA 1
ATOM 1674 C C . ILE A 1 218 ? -26.313 9.541 -6.386 1.00 38.47 218 ILE A C 1
ATOM 1676 O O . ILE A 1 218 ? -25.150 9.827 -6.660 1.00 38.47 218 ILE A O 1
ATOM 1680 N N . ASP A 1 219 ? -27.340 10.216 -6.907 1.00 32.06 219 ASP A N 1
ATOM 1681 C CA . ASP A 1 219 ? -27.171 11.277 -7.909 1.00 32.06 219 ASP A CA 1
ATOM 1682 C C . ASP A 1 219 ? -26.559 12.563 -7.301 1.00 32.06 219 ASP A C 1
ATOM 1684 O O . ASP A 1 219 ? -25.770 13.257 -7.944 1.00 32.06 219 ASP A O 1
ATOM 1688 N N . ALA A 1 220 ? -26.807 12.842 -6.013 1.00 31.03 220 ALA A N 1
ATOM 1689 C CA . ALA A 1 220 ? -26.130 13.916 -5.275 1.00 31.03 220 ALA A CA 1
ATOM 1690 C C . ALA A 1 220 ? -24.624 13.651 -5.065 1.00 31.03 220 ALA A C 1
ATOM 1692 O O . ALA A 1 220 ? -23.830 14.592 -5.068 1.00 31.03 220 ALA A O 1
ATOM 1693 N N . ALA A 1 221 ? -24.215 12.383 -4.935 1.00 33.06 221 ALA A N 1
ATOM 1694 C CA . ALA A 1 221 ? -22.804 12.000 -4.839 1.00 33.06 221 ALA A CA 1
ATOM 1695 C C . ALA A 1 221 ? -22.056 12.123 -6.183 1.00 33.06 221 ALA A C 1
ATOM 1697 O O . ALA A 1 221 ? -20.830 12.220 -6.194 1.00 33.06 221 ALA A O 1
ATOM 1698 N N . LEU A 1 222 ? -22.785 12.147 -7.306 1.00 32.72 222 LEU A N 1
ATOM 1699 C CA . LEU A 1 222 ? -22.230 12.177 -8.663 1.00 32.72 222 LEU A CA 1
ATOM 1700 C C . LEU A 1 222 ? -22.210 13.576 -9.306 1.00 32.72 222 LEU A C 1
ATOM 1702 O O . LEU A 1 222 ? -21.554 13.752 -10.330 1.00 32.72 222 LEU A O 1
ATOM 1706 N N . ARG A 1 223 ? -22.895 14.576 -8.730 1.00 24.92 223 ARG A N 1
ATOM 1707 C CA . ARG A 1 223 ? -23.083 15.913 -9.340 1.00 24.92 223 ARG A CA 1
ATOM 1708 C C . ARG A 1 223 ? -22.277 17.060 -8.723 1.00 24.92 223 ARG A C 1
ATOM 1710 O O . ARG A 1 223 ? -22.536 18.218 -9.048 1.00 24.92 223 ARG A O 1
ATOM 1717 N N . VAL A 1 224 ? -21.301 16.792 -7.856 1.00 27.39 224 VAL A N 1
ATOM 1718 C CA . VAL A 1 224 ? -20.443 17.868 -7.332 1.00 27.39 224 VAL A CA 1
ATOM 1719 C C . VAL A 1 224 ? -19.302 18.138 -8.309 1.00 27.39 224 VAL A C 1
ATOM 1721 O O . VAL A 1 224 ? -18.348 17.367 -8.402 1.00 27.39 224 VAL A O 1
ATOM 1724 N N . ASP A 1 225 ? -19.429 19.254 -9.025 1.00 25.39 225 ASP A N 1
ATOM 1725 C CA . ASP A 1 225 ? -18.381 19.855 -9.845 1.00 25.39 225 ASP A CA 1
ATOM 1726 C C . ASP A 1 225 ? -17.134 20.110 -8.974 1.00 25.39 225 ASP A C 1
ATOM 1728 O O . ASP A 1 225 ? -17.184 20.770 -7.932 1.00 25.39 225 ASP A O 1
ATOM 1732 N N . TRP A 1 226 ? -16.029 19.466 -9.343 1.00 35.12 226 TRP A N 1
ATOM 1733 C CA . TRP A 1 226 ? -14.909 19.131 -8.459 1.00 35.12 226 TRP A CA 1
ATOM 1734 C C . TRP A 1 226 ? -13.711 20.064 -8.664 1.00 35.12 226 TRP A C 1
ATOM 1736 O O . TRP A 1 226 ? -12.602 19.630 -8.977 1.00 35.12 226 TRP A O 1
ATOM 1746 N N . GLU A 1 227 ? -13.865 21.358 -8.408 1.00 31.02 227 GLU A N 1
ATOM 1747 C CA . GLU A 1 227 ? -12.723 22.285 -8.346 1.00 31.02 227 GLU A CA 1
ATOM 1748 C C . GLU A 1 227 ? -12.276 22.522 -6.895 1.00 31.02 227 GLU A C 1
ATOM 1750 O O . GLU A 1 227 ? -13.115 22.584 -6.000 1.00 31.02 227 GLU A O 1
ATOM 1755 N N . CYS A 1 228 ? -10.948 22.536 -6.665 1.00 29.98 228 CYS A N 1
ATOM 1756 C CA . CYS A 1 228 ? -10.169 22.861 -5.437 1.00 29.98 228 CYS A CA 1
ATOM 1757 C C . CYS A 1 228 ? -9.231 21.772 -4.838 1.00 29.98 228 CYS A C 1
ATOM 1759 O O . CYS A 1 228 ? -9.568 21.071 -3.887 1.00 29.98 228 CYS A O 1
ATOM 1761 N N . ASP A 1 229 ? -7.993 21.762 -5.342 1.00 32.38 229 ASP A N 1
ATOM 1762 C CA . ASP A 1 229 ? -6.709 21.383 -4.720 1.00 32.38 229 ASP A CA 1
ATOM 1763 C C . ASP A 1 229 ? -6.492 19.975 -4.119 1.00 32.38 229 ASP A C 1
ATOM 1765 O O . ASP A 1 229 ? -6.491 19.729 -2.914 1.00 32.38 229 ASP A O 1
ATOM 1769 N N . GLY A 1 230 ? -6.107 19.062 -5.016 1.00 35.12 230 GLY A N 1
ATOM 1770 C CA . GLY A 1 230 ? -4.766 18.460 -4.988 1.00 35.12 230 GLY A CA 1
ATOM 1771 C C . GLY A 1 230 ? -4.519 17.237 -4.103 1.00 35.12 230 GLY A C 1
ATOM 1772 O O . GLY A 1 230 ? -4.339 16.142 -4.625 1.00 35.12 230 GLY A O 1
ATOM 1773 N N . ASP A 1 231 ? -4.422 17.405 -2.783 1.00 36.75 231 ASP A N 1
ATOM 1774 C CA . ASP A 1 231 ? -3.615 16.480 -1.955 1.00 36.75 231 ASP A CA 1
ATOM 1775 C C . ASP A 1 231 ? -4.348 15.882 -0.734 1.00 36.75 231 ASP A C 1
ATOM 1777 O O . ASP A 1 231 ? -3.779 15.119 0.049 1.00 36.75 231 ASP A O 1
ATOM 1781 N N . GLU A 1 232 ? -5.639 16.184 -0.578 1.00 31.33 232 GLU A N 1
ATOM 1782 C CA . GLU A 1 232 ? -6.528 15.572 0.434 1.00 31.33 232 GLU A CA 1
ATOM 1783 C C . GLU A 1 232 ? -7.726 14.835 -0.193 1.00 31.33 232 GLU A C 1
ATOM 1785 O O . GLU A 1 232 ? -8.539 14.218 0.491 1.00 31.33 232 GLU A O 1
ATOM 1790 N N . ARG A 1 233 ? -7.775 14.838 -1.527 1.00 33.97 233 ARG A N 1
ATOM 1791 C CA . ARG A 1 233 ? -8.888 14.412 -2.381 1.00 33.97 233 ARG A CA 1
ATOM 1792 C C . ARG A 1 233 ? -8.904 12.926 -2.767 1.00 33.97 233 ARG A C 1
ATOM 1794 O O . ARG A 1 233 ? -9.896 12.460 -3.307 1.00 33.97 233 ARG A O 1
ATOM 1801 N N . ALA A 1 234 ? -7.845 12.170 -2.475 1.00 31.22 234 ALA A N 1
ATOM 1802 C CA . ALA A 1 234 ? -7.747 10.742 -2.817 1.00 31.22 234 ALA A CA 1
ATOM 1803 C C . ALA A 1 234 ? -8.176 9.788 -1.681 1.00 31.22 234 ALA A C 1
ATOM 1805 O O . ALA A 1 234 ? -8.114 8.571 -1.842 1.00 31.22 234 ALA A O 1
ATOM 1806 N N . ALA A 1 235 ? -8.563 10.318 -0.516 1.00 31.83 235 ALA A N 1
ATOM 1807 C CA . ALA A 1 235 ? -8.734 9.521 0.703 1.00 31.83 235 ALA A CA 1
ATOM 1808 C C . ALA A 1 235 ? -10.106 8.833 0.840 1.00 31.83 235 ALA A C 1
ATOM 1810 O O . ALA A 1 235 ? -10.325 8.063 1.776 1.00 31.83 235 ALA A O 1
ATOM 1811 N N . ALA A 1 236 ? -11.025 9.078 -0.092 1.00 29.72 236 ALA A N 1
ATOM 1812 C CA . ALA A 1 236 ? -12.318 8.418 -0.144 1.00 29.72 236 ALA A CA 1
ATOM 1813 C C . ALA A 1 236 ? -12.564 7.913 -1.568 1.00 29.72 236 ALA A C 1
ATOM 1815 O O . ALA A 1 236 ? -12.551 8.699 -2.508 1.00 29.72 236 ALA A O 1
ATOM 1816 N N . ILE A 1 237 ? -12.838 6.609 -1.678 1.00 28.88 237 ILE A N 1
ATOM 1817 C CA . ILE A 1 237 ? -13.286 5.870 -2.871 1.00 28.88 237 ILE A CA 1
ATOM 1818 C C . ILE A 1 237 ? -12.154 5.269 -3.725 1.00 28.88 237 ILE A C 1
ATOM 1820 O O . ILE A 1 237 ? -11.694 5.815 -4.719 1.00 28.88 237 ILE A O 1
ATOM 1824 N N . ASN A 1 238 ? -11.827 4.018 -3.395 1.00 29.06 238 ASN A N 1
ATOM 1825 C CA . ASN A 1 238 ? -11.942 2.940 -4.376 1.00 29.06 238 ASN A CA 1
ATOM 1826 C C . ASN A 1 238 ? -12.885 1.878 -3.796 1.00 29.06 238 ASN A C 1
ATOM 1828 O O . ASN A 1 238 ? -12.465 0.938 -3.127 1.00 29.06 238 ASN A O 1
ATOM 1832 N N . VAL A 1 239 ? -14.179 2.036 -4.081 1.00 34.69 239 VAL A N 1
ATOM 1833 C CA . VAL A 1 239 ? -15.277 1.071 -3.853 1.00 34.69 239 VAL A CA 1
ATOM 1834 C C . VAL A 1 239 ? -15.156 -0.133 -4.815 1.00 34.69 239 VAL A C 1
ATOM 1836 O O . VAL A 1 239 ? -16.130 -0.765 -5.194 1.00 34.69 239 VAL A O 1
ATOM 1839 N N . TRP A 1 240 ? -13.947 -0.497 -5.249 1.00 32.28 240 TRP A N 1
ATOM 1840 C CA . TRP A 1 240 ? -13.797 -1.421 -6.376 1.00 32.28 240 TRP A CA 1
ATOM 1841 C C . TRP A 1 240 ? -14.133 -2.884 -6.028 1.00 32.28 240 TRP A C 1
ATOM 1843 O O . TRP A 1 240 ? -14.551 -3.632 -6.903 1.00 32.28 240 TRP A O 1
ATOM 1853 N N . HIS A 1 241 ? -14.063 -3.291 -4.755 1.00 29.56 241 HIS A N 1
ATOM 1854 C CA . HIS A 1 241 ? -14.359 -4.675 -4.346 1.00 29.56 241 HIS A CA 1
ATOM 1855 C C . HIS A 1 241 ? -15.617 -4.861 -3.490 1.00 29.56 241 HIS A C 1
ATOM 1857 O O . HIS A 1 241 ? -15.957 -6.001 -3.190 1.00 29.56 241 HIS A O 1
ATOM 1863 N N . ALA A 1 242 ? -16.390 -3.803 -3.212 1.00 29.95 242 ALA A N 1
ATOM 1864 C CA . ALA A 1 242 ? -17.800 -4.012 -2.858 1.00 29.95 242 ALA A CA 1
ATOM 1865 C C . ALA A 1 242 ? -18.568 -4.677 -4.027 1.00 29.95 242 ALA A C 1
ATOM 1867 O O . ALA A 1 242 ? -19.608 -5.289 -3.818 1.00 29.95 242 ALA A O 1
ATOM 1868 N N . MET A 1 243 ? -18.019 -4.604 -5.250 1.00 31.53 243 MET A N 1
ATOM 1869 C CA . MET A 1 243 ? -18.643 -5.066 -6.491 1.00 31.53 243 MET A CA 1
ATOM 1870 C C . MET A 1 243 ? -18.226 -6.474 -6.970 1.00 31.53 243 MET A C 1
ATOM 1872 O O . MET A 1 243 ? -18.879 -6.975 -7.875 1.00 31.53 243 MET A O 1
ATOM 1876 N N . TYR A 1 244 ? -17.193 -7.140 -6.419 1.00 28.17 244 TYR A N 1
ATOM 1877 C CA . TYR A 1 244 ? -16.734 -8.442 -6.969 1.00 28.17 244 TYR A CA 1
ATOM 1878 C C . TYR A 1 244 ? -17.217 -9.685 -6.192 1.00 28.17 244 TYR A C 1
ATOM 1880 O O . TYR A 1 244 ? -17.449 -10.729 -6.796 1.00 28.17 244 TYR A O 1
ATOM 1888 N N . ALA A 1 245 ? -17.430 -9.591 -4.875 1.00 26.48 245 ALA A N 1
ATOM 1889 C CA . ALA A 1 245 ? -17.888 -10.735 -4.070 1.00 26.48 245 ALA A CA 1
ATOM 1890 C C . ALA A 1 245 ? -19.423 -10.846 -3.969 1.00 26.48 245 ALA A C 1
ATOM 1892 O O . ALA A 1 245 ? -19.947 -11.950 -3.913 1.00 26.48 245 ALA A O 1
ATOM 1893 N N . ALA A 1 246 ? -20.168 -9.735 -4.064 1.00 29.08 246 ALA A N 1
ATOM 1894 C CA . ALA A 1 246 ? -21.624 -9.806 -4.244 1.00 29.08 246 ALA A CA 1
ATOM 1895 C C . ALA A 1 246 ? -22.023 -10.344 -5.639 1.00 29.08 246 ALA A C 1
ATOM 1897 O O . ALA A 1 246 ? -23.157 -10.766 -5.830 1.00 29.08 246 ALA A O 1
ATOM 1898 N N . ALA A 1 247 ? -21.088 -10.352 -6.599 1.00 30.48 247 ALA A N 1
ATOM 1899 C CA . ALA A 1 247 ? -21.312 -10.719 -7.998 1.00 30.48 247 ALA A CA 1
ATOM 1900 C C . ALA A 1 247 ? -20.815 -12.130 -8.384 1.00 30.48 247 ALA A C 1
ATOM 1902 O O . ALA A 1 247 ? -20.867 -12.477 -9.557 1.00 30.48 247 ALA A O 1
ATOM 1903 N N . THR A 1 248 ? -20.312 -12.949 -7.448 1.00 28.91 248 THR A N 1
ATOM 1904 C CA . THR A 1 248 ? -19.834 -14.314 -7.777 1.00 28.91 248 THR A CA 1
ATOM 1905 C C . THR A 1 248 ? -20.459 -15.446 -6.961 1.00 28.91 248 THR A C 1
ATOM 1907 O O . THR A 1 248 ? -20.393 -16.589 -7.403 1.00 28.91 248 THR A O 1
ATOM 1910 N N . GLU A 1 249 ? -21.161 -15.163 -5.860 1.00 28.91 249 GLU A N 1
ATOM 1911 C CA . GLU A 1 249 ? -21.903 -16.190 -5.099 1.00 28.91 249 GLU A CA 1
ATOM 1912 C C . GLU A 1 249 ? -23.434 -16.037 -5.163 1.00 28.91 249 GLU A C 1
ATOM 1914 O O . GLU A 1 249 ? -24.152 -16.856 -4.600 1.00 28.91 249 GLU A O 1
ATOM 1919 N N . ALA A 1 250 ? -23.950 -15.054 -5.913 1.00 32.03 250 ALA A N 1
ATOM 1920 C CA . ALA A 1 250 ? -25.382 -14.935 -6.224 1.00 32.03 250 ALA A CA 1
ATOM 1921 C C . ALA A 1 250 ? -25.776 -15.484 -7.615 1.00 32.03 250 ALA A C 1
ATOM 1923 O O . ALA A 1 250 ? -26.964 -15.547 -7.907 1.00 32.03 250 ALA A O 1
ATOM 1924 N N . ASP A 1 251 ? -24.810 -15.918 -8.441 1.00 30.94 251 ASP A N 1
ATOM 1925 C CA . ASP A 1 251 ? -25.053 -16.401 -9.818 1.00 30.94 251 ASP A CA 1
ATOM 1926 C C . ASP A 1 251 ? -24.608 -17.855 -10.083 1.00 30.94 251 ASP A C 1
ATOM 1928 O O . ASP A 1 251 ? -24.671 -18.327 -11.217 1.00 30.94 251 ASP A O 1
ATOM 1932 N N . ASN A 1 252 ? -24.245 -18.614 -9.044 1.00 29.97 252 ASN A N 1
ATOM 1933 C CA . ASN A 1 252 ? -24.373 -20.076 -9.082 1.00 29.97 252 ASN A CA 1
ATOM 1934 C C . ASN A 1 252 ? -25.630 -20.467 -8.305 1.00 29.97 252 ASN A C 1
ATOM 1936 O O . ASN A 1 252 ? -25.574 -20.883 -7.147 1.00 29.97 252 ASN A O 1
ATOM 1940 N N . ALA A 1 253 ? -26.752 -20.226 -8.981 1.00 39.81 253 ALA A N 1
ATOM 1941 C CA . ALA A 1 253 ? -28.041 -20.856 -8.740 1.00 39.81 253 ALA A CA 1
ATOM 1942 C C . ALA A 1 253 ? -27.951 -22.393 -8.764 1.00 39.81 253 ALA A C 1
ATOM 1944 O O . ALA A 1 253 ? -27.063 -22.932 -9.468 1.00 39.81 253 ALA A O 1
#

Foldseek 3Di:
DDDDLQVLLVVQVVCQVPVVAAFEFEAQCLLCLLVSQVSSVAHHQRYEYEYEDQEQVSLVVPLVSNLVNCVRRVHLWYEYANPQHPYAYDHDLSSDTLEYEYEFAADDVPDHTDDDELVSLVNSVVNCVVSVHAYAFDFHYQKDWCVVDPDDADWDADPVRTIIGGHHGVVRGGDRVNDGRHTDDDRPDPCPPPPPPDDDDDDDDDDDDDDDPVVVVVVVVVPDPDDDDDHGPPRGDPPVPVPPVVPPVVPPD

Sequence (253 aa):
MEINTQWRADAFEVMRRTSNLVYLLLTKRPQNIVKLADAAGGLPKNAALGTTVEDQKRADANLPALKVAKIETSPLFTFGSFEPLLGPIIIPPAFMPDWVITGGETDQGGHKARPTKPDWFRSLRDQAAKSNVPFHHKQNGEWVSVSEVAGVGIHFQFEDGATVRRIGKKLSGRTIDGVTHDAFPILSSLSLPCKENGETVTPSQQMAVPHDPTEAMIDAALRVDWECDGDERAAAINVWHAMYAAATEADNA

Radius of gyration: 21.52 Å; chains: 1; bounding box: 73×48×47 Å

Secondary structure (DSSP, 8-state):
----THHHHHHHHHHHH-TTS-EEEEES-GGGHHHHHHTTTS--TTEEEEEE--SHHHHHHHHHHHHHHHHHH--S-EEEEE-S--S-----GGG--SEEEEE----BTTBPPPP--HHHHHHHHHHHHHTT--EEEEE-TTEEETTT----S-EEE-TTS-EEEE--HHHH-SEETTEE-B--------------------S----PPP--THHHHHHHHH-----S-TTSTTSS----STTTSTTTSSS--

pLDDT: mean 77.14, std 27.3, range [24.19, 98.75]